Protein 1FIW (pdb70)

Solvent-accessible surface area: 12383 Å² total; per-residue (Å²): 0,15,45,22,97,86,1,52,62,11,1,6,5,0,5,0,0,0,5,30,26,46,135,170,69,85,92,20,49,4,46,5,0,0,2,0,2,34,30,74,20,0,1,0,0,1,45,15,4,147,161,58,134,127,60,86,5,1,35,0,2,2,6,12,63,87,13,119,97,8,20,70,142,98,30,157,118,69,40,32,44,41,124,7,91,89,31,30,55,21,120,157,40,42,34,116,49,38,6,23,1,0,0,0,0,54,3,45,71,66,2,70,14,31,111,48,5,0,4,1,0,2,8,48,83,197,40,15,83,31,177,67,129,61,79,0,26,0,0,0,0,0,42,75,107,68,127,27,231,139,17,3,74,44,5,10,26,2,129,0,54,12,13,75,54,49,83,0,52,39,101,190,18,8,93,54,162,17,103,96,35,12,7,0,0,1,48,61,110,7,146,52,4,10,10,111,7,0,10,1,0,0,0,0,5,78,50,100,89,65,126,14,22,15,1,14,0,2,7,3,50,33,57,30,10,16,118,59,83,74,4,2,0,0,2,3,0,81,40,10,3,113,30,0,14,84,69,26,32,57,102,21,0,103,100,6,26,16,98,157,149,78,5,72,36,107,4,0,43,56,71,56,51,153

Sequence (274 aa):
IIGGQDAAHGAWPWMVSLQIFTYHNNRRYHVCGGSLLNSQWLLTAAHCFRIKKKVTDWRLIFGAKEVEWGTNKPVKPPLQERYVEKIIIHEKYSASSEANDIALMKITPPVTCGHFIGPGCLPQFRAGPPRVPQTCWVAGWGFLQENARRTSPMLQEARVDLIDLGLCNSTRWYNGRIRSTNVCAGYPEGKIDTCQGDSGGPLMCKDSAENSYVVVGITSWGVGCARAKRPGVYTSTWSYLNWIASKIGSTAVHMIQLPTTTCDGPCGVRFRQN

Radius of gyration: 16.92 Å; Cα contacts (8 Å, |Δi|>4): 751; chains: 2; bounding box: 48×37×47 Å

Secondary structure (DSSP, 8-state):
-BS-EEPPTTSSTTEEEEEEEETTTTEEEEEEEEEEEETTEEEE-GGGGSS--SGGGEEEEES-SB--TT--S---TT-EEEEEEEEEE-TT-BTTTTBT--EEEEEES----BTTB---B---TT--S--SS-EEEEEES--SSTT-SS--SB-EEEEEEEE-HHHHTSTTTTTT---TTEEEEE-TT-SSB--TT-TT-EEEEE-SSSS-EEEEEEEEE-SSSSBTTB-EEEEESGGGHHHHHHHH-HHHHHHTS---/-TT-SSTT-S-TT-

GO terms:
  GO:0008236 serine-type peptidase activity (F, IDA)
  GO:0006508 proteolysis (P, IDA)

Organism: Ovis aries (NCBI:txid9940)

InterPro domains:
  IPR001254 Serine proteases, trypsin domain [PF00089] (40-283)
  IPR001254 Serine proteases, trypsin domain [PS50240] (40-288)
  IPR001254 Serine proteases, trypsin domain [SM00020] (39-283)
  IPR001254 Serine proteases, trypsin domain [cd00190] (40-286)
  IPR001314 Peptidase S1A, chymotrypsin family [PR00722] (72-87)
  IPR001314 Peptidase S1A, chymotrypsin family [PR00722] (136-150)
  IPR001314 Peptidase S1A, chymotrypsin family [PR00722] (231-243)
  IPR009003 Peptidase S1, PA clan [SSF50494] (23-289)
  IPR012267 Peptidase S1A, acrosin [PIRSF001141] (1-328)
  IPR018114 Serine proteases, trypsin family, histidine active site [PS00134] (82-87)
  IPR033116 Serine proteases, trypsin family, serine active site [PS00135] (232-243)

Structure (mmCIF, N/CA/C/O backbone):
data_1FIW
#
_entry.id   1FIW
#
_cell.length_a   105.288
_cell.length_b   105.288
_cell.length_c   120.835
_cell.angle_alpha   90.00
_cell.angle_beta   90.00
_cell.angle_gamma   120.00
#
_symmetry.space_group_name_H-M   'P 65 2 2'
#
loop_
_entity.id
_entity.type
_entity.pdbx_description
1 polymer 'BETA-ACROSIN HEAVY CHAIN'
2 polymer 'BETA-ACROSIN LIGHT CHAIN'
3 branched alpha-D-mannopyranose-(1-6)-beta-D-mannopyranose-(1-4)-2-acetamido-2-deoxy-beta-D-glucopyranose-(1-4)-[beta-L-fucopyranose-(1-6)]2-acetamido-2-deoxy-beta-D-glucopyranose
4 non-polymer 'P-AMINO BENZAMIDINE'
5 water water
#
loop_
_atom_site.group_PDB
_atom_site.id
_atom_site.type_symbol
_atom_site.label_atom_id
_atom_site.label_alt_id
_atom_site.label_comp_id
_atom_site.label_asym_id
_atom_site.label_entity_id
_atom_site.label_seq_id
_atom_site.pdbx_PDB_ins_code
_atom_site.Cartn_x
_atom_site.Cartn_y
_atom_site.Cartn_z
_atom_site.occupancy
_atom_site.B_iso_or_equiv
_atom_site.auth_seq_id
_atom_site.auth_comp_id
_atom_site.auth_asym_id
_atom_site.auth_atom_id
_atom_site.pdbx_PDB_model_num
ATOM 1 N N . ILE A 1 1 ? 52.647 42.240 49.199 1.00 29.69 16 ILE A N 1
ATOM 2 C CA . ILE A 1 1 ? 54.067 41.820 49.030 1.00 31.82 16 ILE A CA 1
ATOM 3 C C . ILE A 1 1 ? 54.217 40.354 48.605 1.00 32.38 16 ILE A C 1
ATOM 4 O O . ILE A 1 1 ? 53.752 39.452 49.283 1.00 31.36 16 ILE A O 1
ATOM 9 N N . ILE A 1 2 ? 54.956 40.149 47.519 1.00 31.74 17 ILE A N 1
ATOM 10 C CA . ILE A 1 2 ? 55.196 38.867 46.919 1.00 30.79 17 ILE A CA 1
ATOM 11 C C . ILE A 1 2 ? 56.537 38.343 47.300 1.00 29.99 17 ILE A C 1
ATOM 12 O O . ILE A 1 2 ? 57.512 39.088 47.243 1.00 28.57 17 ILE A O 1
ATOM 17 N N . GLY A 1 3 ? 56.606 37.059 47.690 1.00 29.88 18 GLY A N 1
ATOM 18 C CA . GLY A 1 3 ? 57.911 36.427 47.972 1.00 29.56 18 GLY A CA 1
ATOM 19 C C . GLY A 1 3 ? 58.634 36.882 49.248 1.00 30.67 18 GLY A C 1
ATOM 20 O O . GLY A 1 3 ? 59.836 36.683 49.381 1.00 29.75 18 GLY A O 1
ATOM 21 N N . GLY A 1 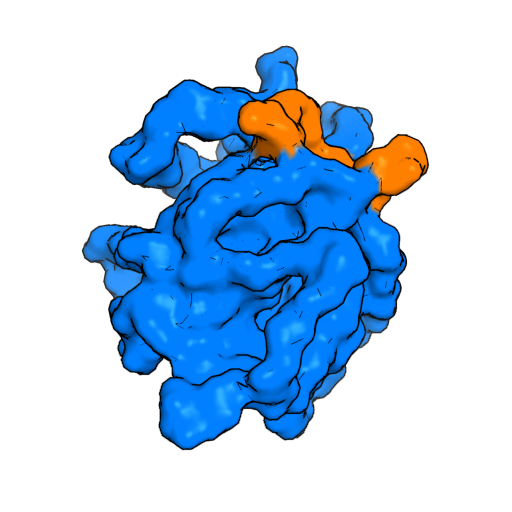4 ? 57.905 37.449 50.207 1.00 28.83 19 GLY A N 1
ATOM 22 C CA . GLY A 1 4 ? 58.521 37.884 51.427 1.00 27.79 19 GLY A CA 1
ATOM 23 C C . GLY A 1 4 ? 58.145 37.024 52.610 1.00 29.44 19 GLY A C 1
ATOM 24 O O . GLY A 1 4 ? 57.791 35.887 52.419 1.00 27.55 19 GLY A O 1
ATOM 25 N N . GLN A 1 5 ? 58.161 37.575 53.821 1.00 29.78 20 GLN A N 1
ATOM 26 C CA . GLN A 1 5 ? 57.902 36.738 54.994 1.00 32.16 20 GLN A CA 1
ATOM 27 C C . GLN A 1 5 ? 56.913 37.465 55.947 1.00 32.86 20 GLN A C 1
ATOM 28 O O . GLN A 1 5 ? 56.699 38.646 55.826 1.00 32.59 20 GLN A O 1
ATOM 34 N N . ASP A 1 6 ? 56.315 36.736 56.882 1.00 33.16 21 ASP A N 1
ATOM 35 C CA . ASP A 1 6 ? 55.437 37.360 57.864 1.00 32.95 21 ASP A CA 1
ATOM 36 C C . ASP A 1 6 ? 56.277 38.222 58.755 1.00 33.26 21 ASP A C 1
ATOM 37 O O . ASP A 1 6 ? 57.328 37.821 59.213 1.00 32.33 21 ASP A O 1
ATOM 42 N N . ALA A 1 7 ? 55.867 39.441 58.965 1.00 32.82 22 ALA A N 1
ATOM 43 C CA . ALA A 1 7 ? 56.524 40.263 59.963 1.00 34.59 22 ALA A CA 1
ATOM 44 C C . ALA A 1 7 ? 56.161 39.830 61.440 1.00 35.13 22 ALA A C 1
ATOM 45 O O . ALA A 1 7 ? 55.116 39.234 61.704 1.00 36.11 22 ALA A O 1
ATOM 47 N N . ALA A 1 8 ? 57.087 40.096 62.371 1.00 37.61 23 ALA A N 1
ATOM 48 C CA . ALA A 1 8 ? 56.899 39.806 63.799 1.00 39.43 23 ALA A CA 1
ATOM 49 C C . ALA A 1 8 ? 56.062 40.938 64.384 1.00 39.76 23 ALA A C 1
ATOM 50 O O . ALA A 1 8 ? 56.095 42.101 63.898 1.00 38.64 23 ALA A O 1
ATOM 52 N N . HIS A 1 9 ? 55.300 40.601 65.404 1.00 41.68 24 HIS A N 1
ATOM 53 C CA . HIS A 1 9 ? 54.457 41.605 66.062 1.00 44.26 24 HIS A CA 1
ATOM 54 C C . HIS A 1 9 ? 55.393 42.671 66.536 1.00 40.83 24 HIS A C 1
ATOM 55 O O . HIS A 1 9 ? 56.414 42.348 67.083 1.00 41.36 24 HIS A O 1
ATOM 62 N N . GLY A 1 10 ? 55.109 43.930 66.257 1.00 38.94 25 GLY A N 1
ATOM 63 C CA . GLY A 1 10 ? 55.983 44.988 66.691 1.00 36.92 25 GLY A CA 1
ATOM 64 C C . GLY A 1 10 ? 57.195 45.300 65.802 1.00 36.00 25 GLY A C 1
ATOM 65 O O . GLY A 1 10 ? 57.972 46.235 66.098 1.00 34.47 25 GLY A O 1
ATOM 66 N N . ALA A 1 11 ? 57.404 44.495 64.763 1.00 34.22 26 ALA A N 1
ATOM 67 C CA . ALA A 1 11 ? 58.561 44.736 63.881 1.00 34.95 26 ALA A CA 1
ATOM 68 C C . ALA A 1 11 ? 58.634 46.148 63.194 1.00 33.86 26 ALA A C 1
ATOM 69 O O . ALA A 1 11 ? 59.677 46.735 63.085 1.00 34.72 26 ALA A O 1
ATOM 71 N N . TRP A 1 12 ? 57.513 46.692 62.775 1.00 33.13 27 TRP A N 1
ATOM 72 C CA . TRP A 1 12 ? 57.501 47.944 62.062 1.00 32.90 27 TRP A CA 1
ATOM 73 C C . TRP A 1 12 ? 56.374 48.772 62.659 1.00 32.65 27 TRP A C 1
ATOM 74 O O . TRP A 1 12 ? 55.299 48.879 62.071 1.00 31.41 27 TRP A O 1
ATOM 85 N N . PRO A 1 13 ? 56.597 49.342 63.842 1.00 32.09 28 PRO A N 1
ATOM 86 C CA . PRO A 1 13 ? 55.493 49.978 64.581 1.00 32.04 28 PRO A CA 1
ATOM 87 C C . PRO A 1 13 ? 55.023 51.214 63.872 1.00 32.19 28 PRO A C 1
ATOM 88 O O . PRO A 1 13 ? 54.024 51.745 64.299 1.00 32.39 28 PRO A O 1
ATOM 92 N N . TRP A 1 14 ? 55.664 51.671 62.804 1.00 32.48 29 TRP A N 1
ATOM 93 C CA . TRP A 1 14 ? 55.027 52.810 62.134 1.00 32.42 29 TRP A CA 1
ATOM 94 C C . TRP A 1 14 ? 54.063 52.418 61.046 1.00 33.16 29 TRP A C 1
ATOM 95 O O . TRP A 1 14 ? 53.440 53.287 60.462 1.00 33.00 29 TRP A O 1
ATOM 106 N N . MET A 1 15 ? 53.875 51.133 60.783 1.00 32.91 30 MET A N 1
ATOM 107 C CA . MET A 1 15 ? 52.986 50.727 59.732 1.00 31.69 30 MET A CA 1
ATOM 108 C C . MET A 1 15 ? 51.540 51.098 60.068 1.00 33.62 30 MET A C 1
ATOM 109 O O . MET A 1 15 ? 51.091 50.903 61.202 1.00 32.88 30 MET A O 1
ATOM 114 N N . VAL A 1 16 ? 50.807 51.616 59.098 1.00 31.16 31 VAL A N 1
ATOM 115 C CA . VAL A 1 16 ? 49.389 51.878 59.338 1.00 32.56 31 VAL A CA 1
ATOM 116 C C . VAL A 1 16 ? 48.606 51.177 58.204 1.00 32.51 31 VAL A C 1
ATOM 117 O O . VAL A 1 16 ? 49.047 51.165 57.045 1.00 29.79 31 VAL A O 1
ATOM 121 N N . SER A 1 17 ? 47.470 50.588 58.537 1.00 32.02 32 SER A N 1
ATOM 122 C CA . SER A 1 17 ? 46.665 49.975 57.520 1.00 30.71 32 SER A CA 1
ATOM 123 C C . SER A 1 17 ? 45.558 50.983 57.242 1.00 31.73 32 SER A C 1
ATOM 124 O O . SER A 1 17 ? 44.861 51.440 58.170 1.00 32.35 32 SER A O 1
ATOM 127 N N . LEU A 1 18 ? 45.475 51.421 55.982 1.00 30.67 33 LEU A N 1
ATOM 128 C CA . LEU A 1 18 ? 44.499 52.380 55.546 1.00 31.51 33 LEU A CA 1
ATOM 129 C C . LEU A 1 18 ? 43.379 51.531 54.945 1.00 33.52 33 LEU A C 1
ATOM 130 O O . LEU A 1 18 ? 43.587 50.829 53.922 1.00 34.13 33 LEU A O 1
ATOM 135 N N . GLN A 1 19 ? 42.177 51.626 55.535 1.00 32.29 34 GLN A N 1
ATOM 136 C CA . GLN A 1 19 ? 41.052 50.766 55.152 1.00 32.68 34 GLN A CA 1
ATOM 137 C C . GLN A 1 19 ? 39.842 51.573 54.718 1.00 33.24 34 GLN A C 1
ATOM 138 O O . GLN A 1 19 ? 39.472 52.588 55.357 1.00 33.61 34 GLN A O 1
ATOM 144 N N . ILE A 1 20 ? 39.360 51.144 53.547 1.00 31.76 37 ILE A N 1
ATOM 145 C CA . ILE A 1 20 ? 38.098 51.626 53.044 1.00 33.74 37 ILE A CA 1
ATOM 146 C C . ILE A 1 20 ? 36.979 51.117 53.930 1.00 34.76 37 ILE A C 1
ATOM 147 O O . ILE A 1 20 ? 36.935 49.928 54.300 1.00 35.48 37 ILE A O 1
ATOM 152 N N . PHE A 1 21 A 36.089 52.023 54.263 1.00 34.83 37 PHE A N 1
ATOM 153 C CA . PHE A 1 21 A 34.976 51.742 55.146 1.00 36.04 37 PHE A CA 1
ATOM 154 C C . PHE A 1 21 A 33.750 51.853 54.308 1.00 36.22 37 PHE A C 1
ATOM 155 O O . PHE A 1 21 A 33.445 52.949 53.817 1.00 36.76 37 PHE A O 1
ATOM 163 N N . THR A 1 22 B 33.055 50.737 54.125 1.00 35.48 37 THR A N 1
ATOM 164 C CA . THR A 1 22 B 31.803 50.747 53.365 1.00 36.60 37 THR A CA 1
ATOM 165 C C . THR A 1 22 B 30.693 51.034 54.375 1.00 37.10 37 THR A C 1
ATOM 166 O O . THR A 1 22 B 30.284 50.158 55.135 1.00 34.84 37 THR A O 1
ATOM 170 N N . TYR A 1 23 C 30.221 52.271 54.336 1.00 38.79 37 TYR A N 1
ATOM 171 C CA . TYR A 1 23 C 29.272 52.796 55.322 1.00 41.70 37 TYR A CA 1
ATOM 172 C C . TYR A 1 23 C 27.904 52.119 55.365 1.00 43.47 37 TYR A C 1
ATOM 173 O O . TYR A 1 23 C 27.237 52.146 56.375 1.00 42.68 37 TYR A O 1
ATOM 182 N N . HIS A 1 24 D 27.504 51.459 54.287 1.00 45.54 37 HIS A N 1
ATOM 183 C CA . HIS A 1 24 D 26.227 50.770 54.347 1.00 47.42 37 HIS A CA 1
ATOM 184 C C . HIS A 1 24 D 26.185 49.591 55.340 1.00 48.41 37 HIS A C 1
ATOM 185 O O . HIS A 1 24 D 25.085 49.200 55.809 1.00 47.98 37 HIS A O 1
ATOM 192 N N . ASN A 1 25 E 27.347 48.999 55.631 1.00 48.07 37 ASN A N 1
ATOM 193 C CA . ASN A 1 25 E 27.379 47.849 56.520 1.00 47.93 37 ASN A CA 1
ATOM 194 C C . ASN A 1 25 E 28.507 47.861 57.542 1.00 47.95 37 ASN A C 1
ATOM 195 O O . ASN A 1 25 E 28.776 46.838 58.158 1.00 47.97 37 ASN A O 1
ATOM 200 N N . ASN A 1 26 F 29.131 49.027 57.731 1.00 47.02 37 ASN A N 1
ATOM 201 C CA . ASN A 1 26 F 30.270 49.222 58.620 1.00 45.87 37 ASN A CA 1
ATOM 202 C C . ASN A 1 26 F 31.421 48.278 58.483 1.00 42.93 37 ASN A C 1
ATOM 203 O O . ASN A 1 26 F 32.113 48.092 59.431 1.00 40.20 37 ASN A O 1
ATOM 208 N N . ARG A 1 27 G 31.617 47.696 57.319 1.00 41.72 37 ARG A N 1
ATOM 209 C CA . ARG A 1 27 G 32.761 46.818 57.091 1.00 41.61 37 ARG A CA 1
ATOM 210 C C . ARG A 1 27 G 34.023 47.598 56.616 1.00 40.43 37 ARG A C 1
ATOM 211 O O . ARG A 1 27 G 33.902 48.646 55.967 1.00 40.07 37 ARG A O 1
ATOM 219 N N . ARG A 1 28 ? 35.216 47.060 56.894 1.00 38.86 38 ARG A N 1
ATOM 220 C CA . ARG A 1 28 ? 36.456 47.700 56.476 1.00 37.95 38 ARG A CA 1
ATOM 221 C C . ARG A 1 28 ? 37.377 46.733 55.765 1.00 38.15 38 ARG A C 1
ATOM 222 O O . ARG A 1 28 ? 37.375 45.541 56.032 1.00 37.89 38 ARG A O 1
ATOM 230 N N . TYR A 1 29 ? 38.094 47.252 54.775 1.00 37.25 39 TYR A N 1
ATOM 231 C CA . TYR A 1 29 ? 38.978 46.441 53.927 1.00 36.04 39 TYR A CA 1
ATOM 232 C C . TYR A 1 29 ? 40.339 47.146 53.779 1.00 34.11 39 TYR A C 1
ATOM 233 O O . TYR A 1 29 ? 40.379 48.278 53.308 1.00 32.06 39 TYR A O 1
ATOM 242 N N . HIS A 1 30 ? 41.419 46.482 54.144 1.00 32.01 40 HIS A N 1
ATOM 243 C CA . HIS A 1 30 ? 42.716 47.038 53.923 1.00 33.00 40 HIS A CA 1
ATOM 244 C C . HIS A 1 30 ? 42.895 47.384 52.426 1.00 33.54 40 HIS A C 1
ATOM 245 O O . HIS A 1 30 ? 42.731 46.536 51.554 1.00 32.63 40 HIS A O 1
ATOM 252 N N . VAL A 1 31 ? 43.311 48.603 52.153 1.00 33.68 41 VAL A N 1
ATOM 253 C CA . VAL A 1 31 ? 43.493 49.023 50.800 1.00 36.20 41 VAL A CA 1
ATOM 254 C C . VAL A 1 31 ? 44.921 49.523 50.541 1.00 36.10 41 VAL A C 1
ATOM 255 O O . VAL A 1 31 ? 45.514 49.180 49.510 1.00 35.08 41 VAL A O 1
ATOM 259 N N . CYS A 1 32 ? 45.484 50.310 51.472 1.00 33.29 42 CYS A N 1
ATOM 260 C CA . CYS A 1 32 ? 46.774 50.923 51.238 1.00 31.38 42 CYS A CA 1
ATOM 261 C C . CYS A 1 32 ? 47.518 50.920 52.542 1.00 31.73 42 CYS A C 1
ATOM 262 O O . CYS A 1 32 ? 46.908 50.846 53.586 1.00 31.88 42 CYS A O 1
ATOM 265 N N . GLY A 1 33 ? 48.819 51.135 52.499 1.00 31.16 43 GLY A N 1
ATOM 266 C CA . GLY A 1 33 ? 49.605 51.321 53.680 1.00 29.69 43 GLY A CA 1
ATOM 267 C C . GLY A 1 33 ? 49.936 52.798 53.871 1.00 30.55 43 GLY A C 1
ATOM 268 O O . GLY A 1 33 ? 49.651 53.646 53.010 1.00 28.75 43 GLY A O 1
ATOM 269 N N . GLY A 1 34 ? 50.536 53.082 55.033 1.00 29.89 44 GLY A N 1
ATOM 270 C CA . GLY A 1 34 ? 50.995 54.391 55.396 1.00 29.38 44 GLY A CA 1
ATOM 271 C C . GLY A 1 34 ? 52.046 54.275 56.482 1.00 30.06 44 GLY A C 1
ATOM 272 O O . GLY A 1 34 ? 52.235 53.200 57.085 1.00 30.05 44 GLY A O 1
ATOM 273 N N . SER A 1 35 ? 52.769 55.357 56.717 1.00 30.10 45 SER A N 1
ATOM 274 C CA . SER A 1 35 ? 53.747 55.405 57.795 1.00 31.57 45 SER A CA 1
ATOM 275 C C . SER A 1 35 ? 53.444 56.519 58.788 1.00 30.75 45 SER A C 1
ATOM 276 O O . SER A 1 35 ? 53.373 57.675 58.378 1.00 30.32 45 SER A O 1
ATOM 279 N N . LEU A 1 36 ? 53.392 56.170 60.079 1.00 32.22 46 LEU A N 1
ATOM 280 C CA . LEU A 1 36 ? 53.214 57.121 61.206 1.00 31.66 46 LEU A CA 1
ATOM 281 C C . LEU A 1 36 ? 54.426 58.079 61.463 1.00 31.75 46 LEU A C 1
ATOM 282 O O . LEU A 1 36 ? 55.534 57.654 61.756 1.00 33.31 46 LEU A O 1
ATOM 287 N N . LEU A 1 37 ? 54.097 59.372 61.427 1.00 30.82 47 LEU A N 1
ATOM 288 C CA . LEU A 1 37 ? 55.089 60.420 61.607 1.00 30.88 47 LEU A CA 1
ATOM 289 C C . LEU A 1 37 ? 55.034 60.971 63.008 1.00 30.72 47 LEU A C 1
ATOM 290 O O . LEU A 1 37 ? 56.082 61.246 63.524 1.00 31.03 47 LEU A O 1
ATOM 295 N N . ASN A 1 38 ? 53.833 61.255 63.513 1.00 31.91 48 ASN A N 1
ATOM 296 C CA . ASN A 1 38 ? 53.659 61.667 64.950 1.00 33.28 48 ASN A CA 1
ATOM 297 C C . ASN A 1 38 ? 52.216 61.340 65.356 1.00 34.15 48 ASN A C 1
ATOM 298 O O . ASN A 1 38 ? 51.557 60.637 64.617 1.00 33.77 48 ASN A O 1
ATOM 303 N N . SER A 1 39 ? 51.699 61.843 66.480 1.00 34.93 49 SER A N 1
ATOM 304 C CA . SER A 1 39 ? 50.386 61.380 66.941 1.00 35.07 49 SER A CA 1
ATOM 305 C C . SER A 1 39 ? 49.280 61.764 66.006 1.00 34.83 49 SER A C 1
ATOM 306 O O . SER A 1 39 ? 48.214 61.145 66.020 1.00 36.34 49 SER A O 1
ATOM 309 N N . GLN A 1 40 ? 49.505 62.793 65.207 1.00 33.70 50 GLN A N 1
ATOM 310 C CA . GLN A 1 40 ? 48.417 63.267 64.367 1.00 35.86 50 GLN A CA 1
ATOM 311 C C . GLN A 1 40 ? 48.582 63.157 62.834 1.00 34.74 50 GLN A C 1
ATOM 312 O O . GLN A 1 40 ? 47.742 63.648 62.089 1.00 35.25 50 GLN A O 1
ATOM 318 N N . TRP A 1 41 ? 49.674 62.578 62.379 1.00 34.26 51 TRP A N 1
ATOM 319 C CA . TRP A 1 41 ? 49.983 62.586 60.956 1.00 33.92 51 TRP A CA 1
ATOM 320 C C . TRP A 1 41 ? 50.695 61.308 60.503 1.00 33.32 51 TRP A C 1
ATOM 321 O O . TRP A 1 41 ? 51.658 60.837 61.206 1.00 31.73 51 TRP A O 1
ATOM 332 N N . LEU A 1 42 ? 50.320 60.821 59.289 1.00 32.02 52 LEU A N 1
ATOM 333 C CA . LEU A 1 42 ? 51.013 59.684 58.660 1.00 30.76 52 LEU A CA 1
ATOM 334 C C . LEU A 1 42 ? 51.228 60.047 57.148 1.00 31.95 52 LEU A C 1
ATOM 335 O O . LEU A 1 42 ? 50.515 60.901 56.607 1.00 30.36 52 LEU A O 1
ATOM 340 N N . LEU A 1 43 ? 52.223 59.390 56.542 1.00 30.04 53 LEU A N 1
ATOM 341 C CA . LEU A 1 43 ? 52.653 59.620 55.192 1.00 30.25 53 LEU A CA 1
ATOM 342 C C . LEU A 1 43 ? 52.248 58.453 54.329 1.00 29.22 53 LEU A C 1
ATOM 343 O O . LEU A 1 43 ? 52.356 57.281 54.766 1.00 30.15 53 LEU A O 1
ATOM 348 N N . THR A 1 44 ? 51.692 58.721 53.142 1.00 28.92 54 THR A N 1
ATOM 349 C CA . THR A 1 44 ? 51.163 57.628 52.302 1.00 29.18 54 THR A CA 1
ATOM 350 C C . THR A 1 44 ? 51.220 58.036 50.807 1.00 30.11 54 THR A C 1
ATOM 351 O O . THR A 1 44 ? 51.897 59.022 50.482 1.00 29.82 54 THR A O 1
ATOM 355 N N . ALA A 1 45 ? 50.548 57.320 49.920 1.00 29.72 55 ALA A N 1
ATOM 356 C CA . ALA A 1 45 ? 50.505 57.643 48.488 1.00 29.77 55 ALA A CA 1
ATOM 357 C C . ALA A 1 45 ? 49.231 58.381 48.057 1.00 29.90 55 ALA A C 1
ATOM 358 O O . ALA A 1 45 ? 48.104 57.975 48.411 1.00 29.22 55 ALA A O 1
ATOM 360 N N . ALA A 1 46 ? 49.416 59.473 47.307 1.00 29.69 56 ALA A N 1
ATOM 361 C CA . ALA A 1 46 ? 48.274 60.183 46.746 1.00 30.09 56 ALA A CA 1
ATOM 362 C C . ALA A 1 46 ? 47.325 59.314 45.938 1.00 31.24 56 ALA A C 1
ATOM 363 O O . ALA A 1 46 ? 46.130 59.528 46.016 1.00 29.69 56 ALA A O 1
ATOM 365 N N . HIS A 1 47 ? 47.861 58.417 45.060 1.00 30.59 57 HIS A N 1
ATOM 366 C CA . HIS A 1 47 ? 46.968 57.679 44.205 1.00 29.17 57 HIS A CA 1
ATOM 367 C C . HIS A 1 47 ? 45.963 56.803 44.982 1.00 30.40 57 HIS A C 1
ATOM 368 O O . HIS A 1 47 ? 44.957 56.389 44.421 1.00 26.96 57 HIS A O 1
ATOM 375 N N . CYS A 1 48 ? 46.241 56.522 46.288 1.00 29.14 58 CYS A N 1
ATOM 376 C CA . CYS A 1 48 ? 45.299 55.737 47.060 1.00 30.36 58 CYS A CA 1
ATOM 377 C C . CYS A 1 48 ? 43.954 56.430 47.184 1.00 31.48 58 CYS A C 1
ATOM 378 O O . CYS A 1 48 ? 42.971 55.794 47.440 1.00 31.50 58 CYS A O 1
ATOM 381 N N . PHE A 1 49 ? 43.915 57.744 46.966 1.00 33.18 59 PHE A N 1
ATOM 382 C CA . PHE A 1 49 ? 42.676 58.517 47.122 1.00 37.04 59 PHE A CA 1
ATOM 383 C C . PHE A 1 49 ? 41.981 58.856 45.776 1.00 39.99 59 PHE A C 1
ATOM 384 O O . PHE A 1 49 ? 41.078 59.674 45.717 1.00 39.81 59 PHE A O 1
ATOM 392 N N . ARG A 1 50 ? 42.367 58.215 44.697 1.00 42.22 60 ARG A N 1
ATOM 393 C CA . ARG A 1 50 ? 41.709 58.666 43.475 1.00 46.93 60 ARG A CA 1
ATOM 394 C C . ARG A 1 50 ? 40.188 58.494 43.429 1.00 47.72 60 ARG A C 1
ATOM 395 O O . ARG A 1 50 ? 39.507 59.371 42.929 1.00 48.89 60 ARG A O 1
ATOM 403 N N . ILE A 1 51 ? 39.678 57.388 43.974 1.00 47.08 61 ILE A N 1
ATOM 404 C CA . ILE A 1 51 ? 38.252 57.151 44.075 1.00 47.19 61 ILE A CA 1
ATOM 405 C C . ILE A 1 51 ? 37.637 57.564 45.441 1.00 45.47 61 ILE A C 1
ATOM 406 O O . ILE A 1 51 ? 36.642 58.264 45.460 1.00 45.09 61 ILE A O 1
ATOM 411 N N . LYS A 1 52 A 38.186 57.075 46.569 1.00 43.72 61 LYS A N 1
ATOM 412 C CA . LYS A 1 52 A 37.681 57.473 47.917 1.00 41.54 61 LYS A CA 1
ATOM 413 C C . LYS A 1 52 A 38.304 58.768 48.430 1.00 39.69 61 LYS A C 1
ATOM 414 O O . LYS A 1 52 A 39.305 58.739 49.160 1.00 39.80 61 LYS A O 1
ATOM 420 N N . LYS A 1 53 B 37.733 59.916 48.073 1.00 37.85 61 LYS A N 1
ATOM 421 C CA . LYS A 1 53 B 38.378 61.200 48.403 1.00 38.98 61 LYS A CA 1
ATOM 422 C C . LYS A 1 53 B 37.886 61.896 49.671 1.00 36.53 61 LYS A C 1
ATOM 423 O O . LYS A 1 53 B 38.355 62.947 50.058 1.00 35.46 61 LYS A O 1
ATOM 429 N N . LYS A 1 54 C 36.908 61.274 50.312 1.00 35.27 61 LYS A N 1
ATOM 430 C CA . LYS A 1 54 C 36.273 61.825 51.504 1.00 36.10 61 LYS A CA 1
ATOM 431 C C . LYS A 1 54 C 36.840 61.262 52.791 1.00 34.68 61 LYS A C 1
ATOM 432 O O . LYS A 1 54 C 37.146 60.101 52.888 1.00 34.26 61 LYS A O 1
ATOM 438 N N . VAL A 1 55 D 36.953 62.105 53.792 1.00 35.03 61 VAL A N 1
ATOM 439 C CA . VAL A 1 55 D 37.525 61.642 55.028 1.00 34.36 61 VAL A CA 1
ATOM 440 C C . VAL A 1 55 D 36.729 60.457 55.597 1.00 33.19 61 VAL A C 1
ATOM 441 O O . VAL A 1 55 D 37.336 59.580 56.220 1.00 33.71 61 VAL A O 1
ATOM 445 N N . THR A 1 56 E 35.416 60.406 55.333 1.00 31.57 61 THR A N 1
ATOM 446 C CA . THR A 1 56 E 34.531 59.303 55.811 1.00 31.90 61 THR A CA 1
ATOM 447 C C . THR A 1 56 E 34.685 57.944 55.072 1.00 32.92 61 THR A C 1
ATOM 448 O O . THR A 1 56 E 34.026 56.936 55.412 1.00 32.14 61 THR A O 1
ATOM 452 N N . ASP A 1 57 ? 35.501 57.917 54.028 1.00 32.60 62 ASP A N 1
ATOM 453 C CA . ASP A 1 57 ? 35.666 56.697 53.275 1.00 32.80 62 ASP A CA 1
ATOM 454 C C . ASP A 1 57 ? 36.649 55.729 53.939 1.00 33.32 62 ASP A C 1
ATOM 455 O O . ASP A 1 57 ? 36.759 54.560 53.522 1.00 33.17 62 ASP A O 1
ATOM 460 N N . TRP A 1 58 ? 37.356 56.216 54.958 1.00 31.32 63 TRP A N 1
ATOM 461 C CA . TRP A 1 58 ? 38.454 55.487 55.540 1.00 32.68 63 TRP A CA 1
ATOM 462 C C . TRP A 1 58 ? 38.425 55.206 57.099 1.00 32.00 63 TRP A C 1
ATOM 463 O O . TRP A 1 58 ? 37.834 55.964 57.849 1.00 33.49 63 TRP A O 1
ATOM 474 N N . ARG A 1 59 ? 39.087 54.142 57.529 1.00 31.35 64 ARG A N 1
ATOM 475 C CA . ARG A 1 59 ? 39.447 53.925 58.941 1.00 33.41 64 ARG A CA 1
ATOM 476 C C . ARG A 1 59 ? 40.951 53.764 58.886 1.00 33.28 64 ARG A C 1
ATOM 477 O O . ARG A 1 59 ? 41.490 53.232 57.878 1.00 32.65 64 ARG A O 1
ATOM 485 N N . LEU A 1 60 ? 41.624 54.149 59.951 1.00 32.72 65 LEU A N 1
ATOM 486 C CA . LEU A 1 60 ? 43.059 54.000 60.004 1.00 32.82 65 LEU A CA 1
ATOM 487 C C . LEU A 1 60 ? 43.375 53.049 61.123 1.00 34.45 65 LEU A C 1
ATOM 488 O O . LEU A 1 60 ? 42.864 53.212 62.234 1.00 34.23 65 LEU A O 1
ATOM 493 N N . ILE A 1 61 A 44.189 52.048 60.856 1.00 34.04 65 ILE A N 1
ATOM 494 C CA . ILE A 1 61 A 44.379 51.002 61.830 1.00 34.87 65 ILE A CA 1
ATOM 495 C C . ILE A 1 61 A 45.924 50.997 62.250 1.00 35.23 65 ILE A C 1
ATOM 496 O O . ILE A 1 61 A 46.861 50.948 61.415 1.00 32.65 65 ILE A O 1
ATOM 501 N N . PHE A 1 62 ? 46.203 51.131 63.547 1.00 32.86 66 PHE A N 1
ATOM 502 C CA . PHE A 1 62 ? 47.605 51.215 64.010 1.00 32.98 66 PHE A CA 1
ATOM 503 C C . PHE A 1 62 ? 47.981 50.004 64.854 1.00 33.73 66 PHE A C 1
ATOM 504 O O . PHE A 1 62 ? 47.124 49.385 65.537 1.00 35.05 66 PHE A O 1
ATOM 512 N N . GLY A 1 63 ? 49.211 49.543 65.040 1.00 34.60 69 GLY A N 1
ATOM 513 C CA . GLY A 1 63 ? 49.789 48.517 65.890 1.00 34.21 69 GLY A CA 1
ATOM 514 C C . GLY A 1 63 ? 49.345 47.165 65.477 1.00 35.27 69 GLY A C 1
ATOM 515 O O . GLY A 1 63 ? 49.378 46.234 66.262 1.00 36.47 69 GLY A O 1
ATOM 516 N N . ALA A 1 64 ? 48.955 47.014 64.224 1.00 34.02 70 ALA A N 1
ATOM 517 C CA . ALA A 1 64 ? 48.485 45.747 63.812 1.00 33.35 70 ALA A CA 1
ATOM 518 C C . ALA A 1 64 ? 49.557 44.816 63.264 1.00 34.24 70 ALA A C 1
ATOM 519 O O . ALA A 1 64 ? 50.594 45.255 62.760 1.00 34.58 70 ALA A O 1
ATOM 521 N N . LYS A 1 65 ? 49.318 43.531 63.426 1.00 34.05 71 LYS A N 1
ATOM 522 C CA . LYS A 1 65 ? 50.103 42.477 62.799 1.00 35.06 71 LYS A CA 1
ATOM 523 C C . LYS A 1 65 ? 49.138 41.904 61.743 1.00 36.09 71 LYS A C 1
ATOM 524 O O . LYS A 1 65 ? 49.471 41.858 60.562 1.00 34.31 71 LYS A O 1
ATOM 530 N N . GLU A 1 66 ? 47.902 41.562 62.160 1.00 36.74 72 GLU A N 1
ATOM 531 C CA . GLU A 1 66 ? 46.930 40.949 61.276 1.00 39.20 72 GLU A CA 1
ATOM 532 C C . GLU A 1 66 ? 45.784 41.908 61.118 1.00 38.79 72 GLU A C 1
ATOM 533 O O . GLU A 1 66 ? 45.453 42.635 62.047 1.00 39.00 72 GLU A O 1
ATOM 539 N N . VAL A 1 67 ? 45.179 41.931 59.955 1.00 38.09 73 VAL A N 1
ATOM 540 C CA . VAL A 1 67 ? 43.980 42.739 59.801 1.00 38.69 73 VAL A CA 1
ATOM 541 C C . VAL A 1 67 ? 42.947 41.806 59.212 1.00 39.62 73 VAL A C 1
ATOM 542 O O . VAL A 1 67 ? 43.276 40.847 58.489 1.00 40.25 73 VAL A O 1
ATOM 546 N N . GLU A 1 68 ? 41.696 42.036 59.551 1.00 40.27 74 GLU A N 1
ATOM 547 C CA . GLU A 1 68 ? 40.662 41.134 59.118 1.00 41.11 74 GLU A CA 1
ATOM 548 C C . GLU A 1 68 ? 39.817 41.701 58.012 1.00 40.83 74 GLU A C 1
ATOM 549 O O . GLU A 1 68 ? 39.114 42.662 58.197 1.00 41.73 74 GLU A O 1
ATOM 555 N N . TRP A 1 69 ? 39.907 41.069 56.867 1.00 40.83 75 TRP A N 1
ATOM 556 C CA . TRP A 1 69 ? 39.231 41.506 55.696 1.00 41.48 75 TRP A CA 1
ATOM 557 C C . TRP A 1 69 ? 37.748 41.595 55.993 1.00 41.89 75 TRP A C 1
ATOM 558 O O . TRP A 1 69 ? 37.156 40.635 56.449 1.00 41.21 75 TRP A O 1
ATOM 569 N N . GLY A 1 70 A 37.133 42.755 55.773 1.00 41.42 75 GLY A N 1
ATOM 570 C CA . GLY A 1 70 A 35.685 42.804 55.838 1.00 41.29 75 GLY A CA 1
ATOM 571 C C . GLY A 1 70 A 35.076 42.841 57.207 1.00 41.84 75 GLY A C 1
ATOM 572 O O . GLY A 1 70 A 33.861 42.783 57.309 1.00 42.85 75 GLY A O 1
ATOM 573 N N . THR A 1 71 B 35.892 42.906 58.258 1.00 42.00 75 THR A N 1
ATOM 574 C CA . THR A 1 71 B 35.318 42.970 59.576 1.00 42.93 75 THR A CA 1
ATOM 575 C C . THR A 1 71 B 34.473 44.228 59.839 1.00 44.12 75 THR A C 1
ATOM 576 O O . THR A 1 71 B 34.712 45.339 59.311 1.00 42.88 75 THR A O 1
ATOM 580 N N . ASN A 1 72 C 33.481 44.037 60.688 1.00 46.25 75 ASN A N 1
ATOM 581 C CA . ASN A 1 72 C 32.561 45.117 61.058 1.00 48.63 75 ASN A CA 1
ATOM 582 C C . ASN A 1 72 C 32.705 45.440 62.553 1.00 49.42 75 ASN A C 1
ATOM 583 O O . ASN A 1 72 C 31.927 46.215 63.119 1.00 51.92 75 ASN A O 1
ATOM 588 N N . LYS A 1 73 D 33.701 44.807 63.171 1.00 51.41 75 LYS A N 1
ATOM 589 C CA . LYS A 1 73 D 34.060 44.985 64.584 1.00 53.28 75 LYS A CA 1
ATOM 590 C C . LYS A 1 73 D 35.194 45.979 64.741 1.00 54.24 75 LYS A C 1
ATOM 591 O O . LYS A 1 73 D 36.033 46.093 63.889 1.00 53.37 75 LYS A O 1
ATOM 597 N N . PRO A 1 74 E 35.238 46.696 65.843 1.00 55.85 75 PRO A N 1
ATOM 598 C CA . PRO A 1 74 E 36.371 47.599 66.061 1.00 56.47 75 PRO A CA 1
ATOM 599 C C . PRO A 1 74 E 37.540 46.730 66.513 1.00 55.56 75 PRO A C 1
ATOM 600 O O . PRO A 1 74 E 37.380 45.553 66.766 1.00 54.49 75 PRO A O 1
ATOM 604 N N . VAL A 1 75 ? 38.708 47.329 66.604 1.00 55.14 76 VAL A N 1
ATOM 605 C CA . VAL A 1 75 ? 39.879 46.589 66.964 1.00 54.68 76 VAL A CA 1
ATOM 606 C C . VAL A 1 75 ? 40.038 46.407 68.464 1.00 55.25 76 VAL A C 1
ATOM 607 O O . VAL A 1 75 ? 39.340 46.943 69.286 1.00 55.59 76 VAL A O 1
ATOM 611 N N . LYS A 1 76 ? 41.035 45.630 68.817 1.00 56.39 77 LYS A N 1
ATOM 612 C CA . LYS A 1 76 ? 41.273 45.346 70.210 1.00 56.48 77 LYS A CA 1
ATOM 613 C C . LYS A 1 76 ? 42.623 45.830 70.684 1.00 56.51 77 LYS A C 1
ATOM 614 O O . LYS A 1 76 ? 43.650 45.707 69.988 1.00 55.93 77 LYS A O 1
ATOM 620 N N . PRO A 1 77 ? 42.610 46.372 71.893 1.00 56.48 78 PRO A N 1
ATOM 621 C CA . PRO A 1 77 ? 43.844 46.724 72.574 1.00 55.96 78 PRO A CA 1
ATOM 622 C C . PRO A 1 77 ? 44.794 45.608 72.247 1.00 54.15 78 PRO A C 1
ATOM 623 O O . PRO A 1 77 ? 44.371 44.475 72.247 1.00 55.09 78 PRO A O 1
ATOM 627 N N . PRO A 1 78 ? 46.037 45.898 71.919 1.00 52.49 79 PRO A N 1
ATOM 628 C CA . PRO A 1 78 ? 46.583 47.246 71.886 1.00 50.82 79 PRO A CA 1
ATOM 629 C C . PRO A 1 78 ? 46.436 47.962 70.519 1.00 48.60 79 PRO A C 1
ATOM 630 O O . PRO A 1 78 ? 46.988 49.051 70.351 1.00 48.42 79 PRO A O 1
ATOM 634 N N . LEU A 1 79 ? 45.849 47.322 69.518 1.00 46.56 80 LEU A N 1
ATOM 635 C CA . LEU A 1 79 ? 45.630 48.029 68.255 1.00 44.10 80 LEU A CA 1
ATOM 636 C C . LEU A 1 79 ? 44.813 49.298 68.488 1.00 42.95 80 LEU A C 1
ATOM 637 O O . LEU A 1 79 ? 44.138 49.391 69.491 1.00 42.27 80 LEU A O 1
AT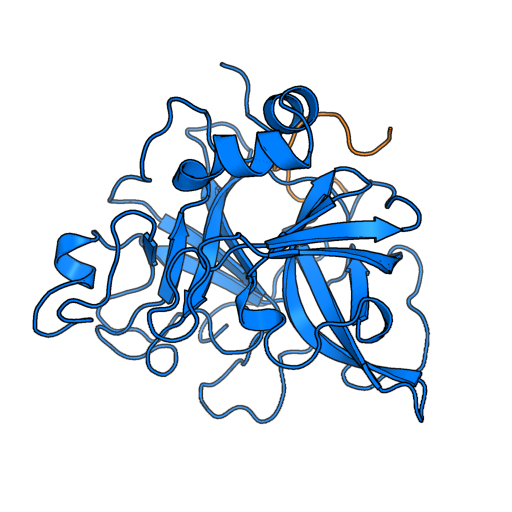OM 642 N N . GLN A 1 80 ? 44.968 50.269 67.593 1.00 38.27 81 GLN A N 1
ATOM 643 C CA . GLN A 1 80 ? 44.203 51.465 67.701 1.00 37.77 81 GLN A CA 1
ATOM 644 C C . GLN A 1 80 ? 43.535 51.737 66.341 1.00 37.48 81 GLN A C 1
ATOM 645 O O . GLN A 1 80 ? 44.123 51.461 65.272 1.00 35.92 81 GLN A O 1
ATOM 651 N N . GLU A 1 81 ? 42.303 52.242 66.398 1.00 36.43 82 GLU A N 1
ATOM 652 C CA . GLU A 1 81 ? 41.597 52.652 65.191 1.00 36.25 82 GLU A CA 1
ATOM 653 C C . GLU A 1 81 ? 41.298 54.107 65.294 1.00 34.83 82 GLU A C 1
ATOM 654 O O . GLU A 1 81 ? 40.951 54.617 66.369 1.00 35.37 82 GLU A O 1
ATOM 660 N N . ARG A 1 82 ? 41.510 54.823 64.196 1.00 33.17 83 ARG A N 1
ATOM 661 C CA . ARG A 1 82 ? 41.264 56.251 64.175 1.00 31.86 83 ARG A CA 1
ATOM 662 C C . ARG A 1 82 ? 40.554 56.671 62.859 1.00 32.51 83 ARG A C 1
ATOM 663 O O . ARG A 1 82 ? 40.553 55.958 61.859 1.00 30.57 83 ARG A O 1
ATOM 671 N N . TYR A 1 83 ? 39.961 57.858 62.942 1.00 34.66 84 TYR A N 1
ATOM 672 C CA . TYR A 1 83 ? 39.252 58.520 61.849 1.00 34.57 84 TYR A CA 1
ATOM 673 C C . TYR A 1 83 ? 40.321 59.382 61.163 1.00 34.77 84 TYR A C 1
ATOM 674 O O . TYR A 1 83 ? 41.392 59.659 61.724 1.00 34.59 84 TYR A O 1
ATOM 683 N N . VAL A 1 84 ? 40.019 59.782 59.939 1.00 34.80 85 VAL A N 1
ATOM 684 C CA . VAL A 1 84 ? 40.812 60.718 59.192 1.00 35.00 85 VAL A CA 1
ATOM 685 C C . VAL A 1 84 ? 40.184 62.113 59.351 1.00 34.04 85 VAL A C 1
ATOM 686 O O . VAL A 1 84 ? 39.000 62.276 59.177 1.00 33.44 85 VAL A O 1
ATOM 690 N N . GLU A 1 85 ? 41.011 63.089 59.643 1.00 33.90 86 GLU A N 1
ATOM 691 C CA . GLU A 1 85 ? 40.613 64.463 59.774 1.00 34.57 86 GLU A CA 1
ATOM 692 C C . GLU A 1 85 ? 40.802 65.191 58.451 1.00 35.25 86 GLU A C 1
ATOM 693 O O . GLU A 1 85 ? 40.040 66.096 58.094 1.00 32.29 86 GLU A O 1
ATOM 699 N N . LYS A 1 86 ? 41.877 64.843 57.745 1.00 35.77 87 LYS A N 1
ATOM 700 C CA . LYS A 1 86 ? 42.139 65.558 56.511 1.00 38.26 87 LYS A CA 1
ATOM 701 C C . LYS A 1 86 ? 43.054 64.751 55.628 1.00 37.52 87 LYS A C 1
ATOM 702 O O . LYS A 1 86 ? 43.962 64.050 56.140 1.00 37.47 87 LYS A O 1
ATOM 708 N N . ILE A 1 87 ? 42.809 64.831 54.319 1.00 36.19 88 ILE A N 1
ATOM 709 C CA . ILE A 1 87 ? 43.686 64.193 53.354 1.00 35.19 88 ILE A CA 1
ATOM 710 C C . ILE A 1 87 ? 44.393 65.281 52.536 1.00 34.33 88 ILE A C 1
ATOM 711 O O . ILE A 1 87 ? 43.733 66.064 51.875 1.00 33.86 88 ILE A O 1
ATOM 716 N N . ILE A 1 88 ? 45.716 65.351 52.640 1.00 33.69 89 ILE A N 1
ATOM 717 C CA . ILE A 1 88 ? 46.480 66.336 51.891 1.00 34.63 89 ILE A CA 1
ATOM 718 C C . ILE A 1 88 ? 47.298 65.671 50.739 1.00 34.93 89 ILE A C 1
ATOM 719 O O . ILE A 1 88 ? 48.269 64.946 50.982 1.00 36.00 89 ILE A O 1
ATOM 724 N N . ILE A 1 89 ? 46.831 65.909 49.513 1.00 35.17 90 ILE A N 1
ATOM 725 C CA . ILE A 1 89 ? 47.409 65.340 48.312 1.00 35.24 90 ILE A CA 1
ATOM 726 C C . ILE A 1 89 ? 48.381 66.389 47.739 1.00 34.87 90 ILE A C 1
ATOM 727 O O . ILE A 1 89 ? 48.060 67.554 47.652 1.00 33.45 90 ILE A O 1
ATOM 732 N N . HIS A 1 90 ? 49.584 65.971 47.341 1.00 33.31 91 HIS A N 1
ATOM 733 C CA . HIS A 1 90 ? 50.497 66.922 46.786 1.00 33.72 91 HIS A CA 1
ATOM 734 C C . HIS A 1 90 ? 49.809 67.689 45.638 1.00 33.94 91 HIS A C 1
ATOM 735 O O . HIS A 1 90 ? 49.182 67.082 44.764 1.00 33.51 91 HIS A O 1
ATOM 742 N N . GLU A 1 91 ? 49.993 68.996 45.626 1.00 34.63 92 GLU A N 1
ATOM 743 C CA . GLU A 1 91 ? 49.355 69.892 44.650 1.00 37.04 92 GLU A CA 1
ATOM 744 C C . GLU A 1 91 ? 49.796 69.586 43.196 1.00 37.34 92 GLU A C 1
ATOM 745 O O . GLU A 1 91 ? 49.104 69.937 42.241 1.00 37.68 92 GLU A O 1
ATOM 751 N N . LYS A 1 92 ? 50.937 68.910 43.061 1.00 37.99 93 LYS A N 1
ATOM 752 C CA . LYS A 1 92 ? 51.524 68.585 41.760 1.00 40.44 93 LYS A CA 1
ATOM 753 C C . LYS A 1 92 ? 51.380 67.098 41.405 1.00 39.95 93 LYS A C 1
ATOM 754 O O . LYS A 1 92 ? 52.062 66.576 40.523 1.00 39.81 93 LYS A O 1
ATOM 760 N N . TYR A 1 93 ? 50.474 66.435 42.089 1.00 38.50 94 TYR A N 1
ATOM 761 C CA . TYR A 1 93 ? 50.264 65.049 41.827 1.00 37.45 94 TYR A CA 1
ATOM 762 C C . TYR A 1 93 ? 49.576 64.854 40.474 1.00 37.35 94 TYR A C 1
ATOM 763 O O . TYR A 1 93 ? 48.665 65.554 40.145 1.00 35.08 94 TYR A O 1
ATOM 772 N N . SER A 1 94 ? 50.049 63.936 39.677 1.00 36.83 95 SER A N 1
ATOM 773 C CA . SER A 1 94 ? 49.422 63.697 38.403 1.00 39.50 95 SER A CA 1
ATOM 774 C C . SER A 1 94 ? 49.213 62.200 38.249 1.00 39.54 95 SER A C 1
ATOM 775 O O . SER A 1 94 ? 50.213 61.462 38.132 1.00 39.93 95 SER A O 1
ATOM 778 N N . ALA A 1 95 ? 47.964 61.744 38.201 1.00 38.69 96 ALA A N 1
ATOM 779 C CA . ALA A 1 95 ? 47.716 60.312 38.013 1.00 40.74 96 ALA A CA 1
ATOM 780 C C . ALA A 1 95 ? 48.255 59.722 36.721 1.00 42.06 96 ALA A C 1
ATOM 781 O O . ALA A 1 95 ? 48.689 58.583 36.711 1.00 43.54 96 ALA A O 1
ATOM 783 N N . SER A 1 96 ? 48.297 60.473 35.644 1.00 43.09 97 SER A N 1
ATOM 784 C CA . SER A 1 96 ? 48.757 59.828 34.400 1.00 43.95 97 SER A CA 1
ATOM 785 C C . SER A 1 96 ? 50.245 59.454 34.443 1.00 44.27 97 SER A C 1
ATOM 786 O O . SER A 1 96 ? 50.612 58.448 33.904 1.00 45.18 97 SER A O 1
ATOM 789 N N . SER A 1 97 ? 51.098 60.271 35.045 1.00 42.76 98 SER A N 1
ATOM 790 C CA . SER A 1 97 ? 52.495 59.898 35.140 1.00 41.99 98 SER A CA 1
ATOM 791 C C . SER A 1 97 ? 52.812 59.322 36.529 1.00 40.92 98 SER A C 1
ATOM 792 O O . SER A 1 97 ? 53.892 58.817 36.743 1.00 41.44 98 SER A O 1
ATOM 795 N N . GLU A 1 98 ? 51.875 59.407 37.460 1.00 39.95 99 GLU A N 1
ATOM 796 C CA . GLU A 1 98 ? 52.152 59.094 38.871 1.00 39.52 99 GLU A CA 1
ATOM 797 C C . GLU A 1 98 ? 53.239 60.033 39.393 1.00 37.70 99 GLU A C 1
ATOM 798 O O . GLU A 1 98 ? 54.020 59.644 40.214 1.00 40.50 99 GLU A O 1
ATOM 804 N N . ALA A 1 99 ? 53.316 61.268 38.903 1.00 35.99 100 ALA A N 1
ATOM 805 C CA . ALA A 1 99 ? 54.305 62.206 39.385 1.00 33.49 100 ALA A CA 1
ATOM 806 C C . ALA A 1 99 ? 53.876 62.727 40.787 1.00 32.15 100 ALA A C 1
ATOM 807 O O . ALA A 1 99 ? 52.689 62.969 41.017 1.00 31.08 100 ALA A O 1
ATOM 809 N N . ASN A 1 100 ? 54.824 62.882 41.710 1.00 30.28 101 ASN A N 1
ATOM 810 C CA . ASN A 1 100 ? 54.542 63.398 43.061 1.00 31.03 101 ASN A CA 1
ATOM 811 C C . ASN A 1 100 ? 53.406 62.592 43.734 1.00 30.31 101 ASN A C 1
ATOM 812 O O . ASN A 1 100 ? 52.451 63.158 44.251 1.00 31.18 101 ASN A O 1
ATOM 817 N N . ASP A 1 101 ? 53.538 61.270 43.710 1.00 29.61 102 ASP A N 1
ATOM 818 C CA . ASP A 1 101 ? 52.555 60.380 44.309 1.00 30.07 102 ASP A CA 1
ATOM 819 C C . ASP A 1 101 ? 52.794 60.375 45.846 1.00 28.78 102 ASP A C 1
ATOM 820 O O . ASP A 1 101 ? 53.440 59.449 46.382 1.00 28.51 102 ASP A O 1
ATOM 825 N N . ILE A 1 102 ? 52.292 61.396 46.525 1.00 28.51 103 ILE A N 1
ATOM 826 C CA . ILE A 1 102 ? 52.512 61.511 47.973 1.00 29.17 103 ILE A CA 1
ATOM 827 C C . ILE A 1 102 ? 51.416 62.327 48.597 1.00 29.81 103 ILE A C 1
ATOM 828 O O . ILE A 1 102 ? 50.910 63.254 47.964 1.00 30.33 103 ILE A O 1
ATOM 833 N N . ALA A 1 103 ? 50.957 61.885 49.773 1.00 29.72 104 ALA A N 1
ATOM 834 C CA . ALA A 1 103 ? 49.951 62.606 50.529 1.00 30.21 104 ALA A CA 1
ATOM 835 C C . ALA A 1 103 ? 50.154 62.456 52.046 1.00 30.89 104 ALA A C 1
ATOM 836 O O . ALA A 1 103 ? 50.891 61.586 52.492 1.00 30.98 104 ALA A O 1
ATOM 838 N N . LEU A 1 104 ? 49.449 63.298 52.784 1.00 29.54 105 LEU A N 1
ATOM 839 C CA . LEU A 1 104 ? 49.493 63.276 54.248 1.00 32.78 105 LEU A CA 1
ATOM 840 C C . LEU A 1 104 ? 48.081 63.075 54.721 1.00 32.04 105 LEU A C 1
ATOM 841 O O . LEU A 1 104 ? 47.140 63.573 54.104 1.00 31.58 105 LEU A O 1
ATOM 846 N N . MET A 1 105 ? 47.942 62.279 55.769 1.00 32.71 106 MET A N 1
ATOM 847 C CA . MET A 1 105 ? 46.647 62.174 56.410 1.00 33.07 106 MET A CA 1
ATOM 848 C C . MET A 1 105 ? 46.774 62.666 57.787 1.00 33.06 106 MET A C 1
ATOM 849 O O . MET A 1 105 ? 47.738 62.342 58.505 1.00 33.06 106 MET A O 1
ATOM 854 N N . LYS A 1 106 ? 45.817 63.494 58.167 1.00 33.55 107 LYS A N 1
ATOM 855 C CA . LYS A 1 106 ? 45.770 64.014 59.529 1.00 34.32 107 LYS A CA 1
ATOM 856 C C . LYS A 1 106 ? 44.901 63.023 60.325 1.00 33.83 107 LYS A C 1
ATOM 857 O O . LYS A 1 106 ? 43.785 62.704 59.916 1.00 34.40 107 LYS A O 1
ATOM 863 N N . ILE A 1 107 ? 45.375 62.525 61.462 1.00 34.02 108 ILE A N 1
ATOM 864 C CA . ILE A 1 107 ? 44.624 61.505 62.223 1.00 33.46 108 ILE A CA 1
ATOM 865 C C . ILE A 1 107 ? 43.833 62.083 63.360 1.00 35.04 108 ILE A C 1
ATOM 866 O O . ILE A 1 107 ? 44.373 62.900 64.080 1.00 35.35 108 ILE A O 1
ATOM 871 N N . THR A 1 108 ? 42.626 61.573 63.617 1.00 35.56 109 THR A N 1
ATOM 872 C CA . THR A 1 108 ? 41.882 62.064 64.791 1.00 34.33 109 THR A CA 1
ATOM 873 C C . THR A 1 108 ? 41.017 60.989 65.435 1.00 33.67 109 THR A C 1
ATOM 874 O O . THR A 1 108 ? 40.422 60.131 64.763 1.00 33.60 109 THR A O 1
ATOM 878 N N . PRO A 1 109 ? 40.958 60.986 66.746 1.00 34.68 110 PRO A N 1
ATOM 879 C CA . PRO A 1 109 ? 41.797 61.834 67.637 1.00 35.94 110 PRO A CA 1
ATOM 880 C C . PRO A 1 109 ? 43.313 61.388 67.538 1.00 36.04 110 PRO A C 1
ATOM 881 O O . PRO A 1 109 ? 43.580 60.405 66.824 1.00 36.59 110 PRO A O 1
ATOM 885 N N . PRO A 1 110 ? 44.243 62.043 68.227 1.00 36.96 111 PRO A N 1
ATOM 886 C CA . PRO A 1 110 ? 45.658 61.689 68.067 1.00 38.09 111 PRO A CA 1
ATOM 887 C C . PRO A 1 110 ? 45.927 60.271 68.531 1.00 38.87 111 PRO A C 1
ATOM 888 O O . PRO A 1 110 ? 45.358 59.789 69.501 1.00 38.66 111 PRO A O 1
ATOM 892 N N . VAL A 1 111 ? 46.812 59.603 67.814 1.00 37.56 112 VAL A N 1
ATOM 893 C CA . VAL A 1 111 ? 47.220 58.260 68.157 1.00 38.66 112 VAL A CA 1
ATOM 894 C C . VAL A 1 111 ? 48.118 58.354 69.374 1.00 36.99 112 VAL A C 1
ATOM 895 O O . VAL A 1 111 ? 48.700 59.408 69.623 1.00 37.96 112 VAL A O 1
ATOM 899 N N . THR A 1 112 ? 48.144 57.298 70.180 1.00 35.73 113 THR A N 1
ATOM 900 C CA . THR A 1 112 ? 49.129 57.222 71.299 1.00 38.62 113 THR A CA 1
ATOM 901 C C . THR A 1 112 ? 50.199 56.142 71.043 1.00 36.91 113 THR A C 1
ATOM 902 O O . THR A 1 112 ? 49.866 55.011 70.769 1.00 36.80 113 THR A O 1
ATOM 906 N N . CYS A 1 113 ? 51.468 56.501 71.133 1.00 37.80 114 CYS A N 1
ATOM 907 C CA . CYS A 1 113 ? 52.532 55.554 70.885 1.00 39.89 114 CYS A CA 1
ATOM 908 C C . CYS A 1 113 ? 52.793 54.604 72.049 1.00 40.77 114 CYS A C 1
ATOM 909 O O . CYS A 1 113 ? 52.445 54.916 73.211 1.00 40.30 114 CYS A O 1
ATOM 912 N N . GLY A 1 114 ? 53.451 53.486 71.742 1.00 40.01 115 GLY A N 1
ATOM 913 C CA . GLY A 1 114 ? 53.812 52.534 72.782 1.00 42.09 115 GLY A CA 1
ATOM 914 C C . GLY A 1 114 ? 54.566 51.363 72.218 1.00 43.15 115 GLY A C 1
ATOM 915 O O . GLY A 1 114 ? 55.271 51.499 71.191 1.00 42.68 115 GLY A O 1
ATOM 916 N N . HIS A 1 115 ? 54.362 50.192 72.830 1.00 43.32 116 HIS A N 1
ATOM 917 C CA . HIS A 1 115 ? 55.080 48.992 72.411 1.00 44.22 116 HIS A CA 1
ATOM 918 C C . HIS A 1 115 ? 54.932 48.595 70.905 1.00 43.18 116 HIS A C 1
ATOM 919 O O . HIS A 1 115 ? 55.873 48.103 70.319 1.00 42.11 116 HIS A O 1
ATOM 926 N N . PHE A 1 116 ? 53.777 48.859 70.285 1.00 41.86 117 PHE A N 1
ATOM 927 C CA . PHE A 1 116 ? 53.462 48.386 68.925 1.00 40.45 117 PHE A CA 1
ATOM 928 C C . PHE A 1 116 ? 53.183 49.472 67.877 1.00 38.21 117 PHE A C 1
ATOM 929 O O . PHE A 1 116 ? 52.869 49.198 66.640 1.00 37.26 117 PHE A O 1
ATOM 937 N N . ILE A 1 117 ? 53.361 50.699 68.342 1.00 35.63 118 ILE A N 1
ATOM 938 C CA . ILE A 1 117 ? 52.989 51.886 67.577 1.00 35.52 118 ILE A CA 1
ATOM 939 C C . ILE A 1 117 ? 54.007 52.938 67.776 1.00 35.64 118 ILE A C 1
ATOM 940 O O . ILE A 1 117 ? 54.276 53.307 68.925 1.00 34.23 118 ILE A O 1
ATOM 945 N N . GLY A 1 118 ? 54.625 53.458 66.708 1.00 33.59 119 GLY A N 1
ATOM 946 C CA . GLY A 1 118 ? 55.660 54.481 66.944 1.00 31.98 119 GLY A CA 1
ATOM 947 C C . GLY A 1 118 ? 56.062 55.121 65.613 1.00 34.31 119 GLY A C 1
ATOM 948 O O . GLY A 1 118 ? 55.765 54.583 64.553 1.00 31.73 119 GLY A O 1
ATOM 949 N N . PRO A 1 119 ? 56.659 56.305 65.661 1.00 34.58 120 PRO A N 1
ATOM 950 C CA . PRO A 1 119 ? 56.946 57.076 64.443 1.00 34.21 120 PRO A CA 1
ATOM 951 C C . PRO A 1 119 ? 58.110 56.509 63.649 1.00 33.05 120 PRO A C 1
ATOM 952 O O . PRO A 1 119 ? 59.053 55.894 64.167 1.00 31.63 120 PRO A O 1
ATOM 956 N N . GLY A 1 120 ? 58.069 56.721 62.349 1.00 32.51 121 GLY A N 1
ATOM 957 C CA . GLY A 1 120 ? 59.251 56.364 61.590 1.00 31.04 121 GLY A CA 1
ATOM 958 C C . GLY A 1 120 ? 60.157 57.573 61.545 1.00 33.00 121 GLY A C 1
ATOM 959 O O . GLY A 1 120 ? 59.911 58.615 62.141 1.00 34.96 121 GLY A O 1
ATOM 960 N N . CYS A 1 121 ? 61.317 57.401 60.916 1.00 30.82 122 CYS A N 1
ATOM 961 C CA . CYS A 1 121 ? 62.192 58.533 60.642 1.00 30.24 122 CYS A CA 1
ATOM 962 C C . CYS A 1 121 ? 62.129 58.903 59.140 1.00 30.03 122 CYS A C 1
ATOM 963 O O . CYS A 1 121 ? 61.885 58.037 58.297 1.00 29.61 122 CYS A O 1
ATOM 966 N N . LEU A 1 122 ? 62.357 60.175 58.868 1.00 30.52 123 LEU A N 1
ATOM 967 C CA . LEU A 1 122 ? 62.516 60.722 57.531 1.00 31.62 123 LEU A CA 1
ATOM 968 C C . LEU A 1 122 ? 63.984 61.030 57.333 1.00 32.28 123 LEU A C 1
ATOM 969 O O . LEU A 1 122 ? 64.781 61.089 58.312 1.00 32.15 123 LEU A O 1
ATOM 974 N N . PRO A 1 123 ? 64.391 61.106 56.059 1.00 32.76 124 PRO A N 1
ATOM 975 C CA . PRO A 1 123 ? 65.779 61.418 55.726 1.00 32.28 124 PRO A CA 1
ATOM 976 C C . PRO A 1 123 ? 66.152 62.788 56.198 1.00 32.00 124 PRO A C 1
ATOM 977 O O . PRO A 1 123 ? 65.299 63.668 56.224 1.00 31.13 124 PRO A O 1
ATOM 981 N N . GLN A 1 124 ? 67.439 62.977 56.479 1.00 33.05 125 GLN A N 1
ATOM 982 C CA . GLN A 1 124 ? 68.007 64.273 56.774 1.00 35.42 125 GLN A CA 1
ATOM 983 C C . GLN A 1 124 ? 67.932 65.192 55.574 1.00 36.17 125 GLN A C 1
ATOM 984 O O . GLN A 1 124 ? 67.876 64.730 54.456 1.00 35.53 125 GLN A O 1
ATOM 990 N N . PHE A 1 125 ? 67.831 66.496 55.802 1.00 37.21 126 PHE A N 1
ATOM 991 C CA . PHE A 1 125 ? 67.785 67.454 54.718 1.00 38.85 126 PHE A CA 1
ATOM 992 C C . PHE A 1 125 ? 69.019 67.275 53.842 1.00 39.35 126 PHE A C 1
ATOM 993 O O . PHE A 1 125 ? 68.934 67.435 52.617 1.00 39.75 126 PHE A O 1
ATOM 1001 N N . ARG A 1 126 A 70.129 66.859 54.451 1.00 39.54 126 ARG A N 1
ATOM 1002 C CA . ARG A 1 126 A 71.387 66.671 53.715 1.00 40.46 126 ARG A CA 1
ATOM 1003 C C . ARG A 1 126 A 71.546 65.297 53.004 1.00 39.74 126 ARG A C 1
ATOM 1004 O O . ARG A 1 126 A 72.517 65.081 52.278 1.00 39.28 126 ARG A O 1
ATOM 1012 N N . ALA A 1 127 B 70.623 64.363 53.236 1.00 37.27 126 ALA A N 1
ATOM 1013 C CA . ALA A 1 127 B 70.831 63.005 52.801 1.00 36.19 126 ALA A CA 1
ATOM 1014 C C . ALA A 1 127 B 71.032 62.808 51.275 1.00 35.70 126 ALA A C 1
ATOM 1015 O O . ALA A 1 127 B 71.847 61.980 50.845 1.00 35.31 126 ALA A O 1
ATOM 1017 N N . GLY A 1 128 ? 70.241 63.552 50.502 1.00 33.57 127 GLY A N 1
ATOM 1018 C CA . GLY A 1 128 ? 70.110 63.352 49.065 1.00 34.39 127 GLY A CA 1
ATOM 1019 C C . GLY A 1 128 ? 69.368 62.066 48.713 1.00 34.23 127 GLY A C 1
ATOM 1020 O O . GLY A 1 128 ? 68.937 61.338 49.595 1.00 31.71 127 GLY A O 1
ATOM 1021 N N . PRO A 1 129 ? 69.262 61.768 47.422 1.00 34.27 128 PRO A N 1
ATOM 1022 C CA . PRO A 1 129 ? 68.632 60.527 46.974 1.00 34.44 128 PRO A CA 1
ATOM 1023 C C . PRO A 1 129 ? 69.334 59.336 47.620 1.00 34.25 128 PRO A C 1
ATOM 1024 O O . PRO A 1 129 ? 70.505 59.409 47.879 1.00 34.34 128 PRO A O 1
ATOM 1028 N N . PRO A 1 130 ? 68.633 58.265 47.945 1.00 35.81 129 PRO A N 1
ATOM 1029 C CA . PRO A 1 130 ? 69.334 57.102 48.522 1.00 36.42 129 PRO A CA 1
ATOM 1030 C C . PRO A 1 130 ? 70.314 56.445 47.545 1.00 37.82 129 PRO A C 1
ATOM 1031 O O . PRO A 1 130 ? 70.071 56.398 46.355 1.00 37.70 129 PRO A O 1
ATOM 1035 N N . ARG A 1 131 ? 71.404 55.905 48.059 1.00 39.94 130 ARG A N 1
ATOM 1036 C CA . ARG A 1 131 ? 72.501 55.473 47.187 1.00 41.04 130 ARG A CA 1
ATOM 1037 C C . ARG A 1 131 ? 72.597 53.946 47.076 1.00 39.75 130 ARG A C 1
ATOM 1038 O O . ARG A 1 131 ? 71.875 53.218 47.758 1.00 37.88 130 ARG A O 1
ATOM 1046 N N . VAL A 1 132 ? 72.967 53.543 45.744 1.00 35.56 132 VAL A N 1
ATOM 1047 C CA . VAL A 1 132 ? 73.209 52.134 45.551 1.00 37.09 132 VAL A CA 1
ATOM 1048 C C . VAL A 1 132 ? 74.678 51.916 45.702 1.00 37.13 132 VAL A C 1
ATOM 1049 O O . VAL A 1 132 ? 75.467 52.850 45.534 1.00 37.01 132 VAL A O 1
ATOM 1053 N N . PRO A 1 133 ? 75.040 50.717 46.112 1.00 37.24 133 PRO A N 1
ATOM 1054 C CA . PRO A 1 133 ? 74.078 49.656 46.463 1.00 36.75 133 PRO A CA 1
ATOM 1055 C C . PRO A 1 133 ? 73.637 49.626 47.967 1.00 36.59 133 PRO A C 1
ATOM 1056 O O . PRO A 1 133 ? 74.380 49.965 48.872 1.00 35.77 133 PRO A O 1
ATOM 1060 N N . GLN A 1 134 ? 72.424 49.143 48.219 1.00 36.76 134 GLN A N 1
ATOM 1061 C CA . GLN A 1 134 ? 71.954 48.964 49.590 1.00 37.89 134 GLN A CA 1
ATOM 1062 C C . GLN A 1 134 ? 70.899 47.841 49.608 1.00 37.37 134 GLN A C 1
ATOM 1063 O O . GLN A 1 134 ? 70.276 47.561 48.591 1.00 38.15 134 GLN A O 1
ATOM 1069 N N . THR A 1 135 ? 70.722 47.208 50.758 1.00 34.93 135 THR A N 1
ATOM 1070 C CA . THR A 1 135 ? 69.636 46.281 50.919 1.00 34.78 135 THR A CA 1
ATOM 1071 C C . THR A 1 135 ? 68.712 46.980 51.883 1.00 33.91 135 THR A C 1
ATOM 1072 O O . THR A 1 135 ? 69.159 47.377 52.969 1.00 32.89 135 THR A O 1
ATOM 1076 N N . CYS A 1 136 ? 67.475 47.226 51.444 1.00 32.38 136 CYS A N 1
ATOM 1077 C CA . CYS A 1 136 ? 66.460 47.927 52.281 1.00 32.52 136 CYS A CA 1
ATOM 1078 C C . CYS A 1 136 ? 65.287 46.981 52.522 1.00 31.60 136 CYS A C 1
ATOM 1079 O O . CYS A 1 136 ? 65.392 45.864 52.170 1.00 32.10 136 CYS A O 1
ATOM 1082 N N . TRP A 1 137 ? 64.184 47.430 53.125 1.00 32.37 137 TRP A N 1
ATOM 1083 C CA . TRP A 1 137 ? 63.052 46.548 53.448 1.00 31.20 137 TRP A CA 1
ATOM 1084 C C . TRP A 1 137 ? 61.775 47.254 53.011 1.00 31.02 137 TRP A C 1
ATOM 1085 O O . TRP A 1 137 ? 61.720 48.507 53.042 1.00 29.55 137 TRP A O 1
ATOM 1096 N N . VAL A 1 138 ? 60.783 46.472 52.574 1.00 28.36 138 VAL A N 1
ATOM 1097 C CA . VAL A 1 138 ? 59.458 47.024 52.505 1.00 29.48 138 VAL A CA 1
ATOM 1098 C C . VAL A 1 138 ? 58.533 46.190 53.399 1.00 29.51 138 VAL A C 1
ATOM 1099 O O . VAL A 1 138 ? 58.842 45.032 53.756 1.00 30.59 138 VAL A O 1
ATOM 1103 N N . ALA A 1 139 ? 57.412 46.770 53.759 1.00 28.92 139 ALA A N 1
ATOM 1104 C CA . ALA A 1 139 ? 56.421 46.024 54.518 1.00 29.96 139 ALA A CA 1
ATOM 1105 C C . ALA A 1 139 ? 55.053 46.421 54.051 1.00 30.03 139 ALA A C 1
ATOM 1106 O O . ALA A 1 139 ? 54.869 47.515 53.541 1.00 30.45 139 ALA A O 1
ATOM 1108 N N . GLY A 1 140 ? 54.074 45.570 54.280 1.00 30.97 140 GLY A N 1
ATOM 1109 C CA . GLY A 1 140 ? 52.707 45.868 53.916 1.00 28.73 140 GLY A CA 1
ATOM 1110 C C . GLY A 1 140 ? 51.793 44.672 53.847 1.00 30.29 140 GLY A C 1
ATOM 1111 O O . GLY A 1 140 ? 52.222 43.480 53.889 1.00 30.29 140 GLY A O 1
ATOM 1112 N N . TRP A 1 141 ? 50.502 44.961 53.713 1.00 29.46 141 TRP A N 1
ATOM 1113 C CA . TRP A 1 141 ? 49.473 43.915 53.632 1.00 30.01 141 TRP A CA 1
ATOM 1114 C C . TRP A 1 141 ? 48.949 43.759 52.198 1.00 29.05 141 TRP A C 1
ATOM 1115 O O . TRP A 1 141 ? 47.847 43.249 51.958 1.00 28.43 141 TRP A O 1
ATOM 1126 N N . GLY A 1 142 ? 49.753 44.206 51.247 1.00 31.13 142 GLY A N 1
ATOM 1127 C CA . GLY A 1 142 ? 49.401 44.023 49.850 1.00 31.13 142 GLY A CA 1
ATOM 1128 C C . GLY A 1 142 ? 49.250 42.562 49.386 1.00 30.82 142 GLY A C 1
ATOM 1129 O O . GLY A 1 142 ? 49.582 41.604 50.092 1.00 29.69 142 GLY A O 1
ATOM 1130 N N . PHE A 1 143 ? 48.795 42.404 48.156 1.00 29.96 143 PHE A N 1
ATOM 1131 C CA . PHE A 1 143 ? 48.720 41.072 47.515 1.00 31.58 143 PHE A CA 1
ATOM 1132 C C . PHE A 1 143 ? 50.006 40.202 47.695 1.00 32.22 143 PHE A C 1
ATOM 1133 O O . PHE A 1 143 ? 51.152 40.663 47.556 1.00 30.69 143 PHE A O 1
ATOM 1141 N N . LEU A 1 144 ? 49.765 38.928 47.933 1.00 33.11 144 LEU A N 1
ATOM 1142 C CA . LEU A 1 144 ? 50.774 37.890 48.090 1.00 34.57 144 LEU A CA 1
ATOM 1143 C C . LEU A 1 144 ? 51.113 37.271 46.710 1.00 35.71 144 LEU A C 1
ATOM 1144 O O . LEU A 1 144 ? 52.131 36.620 46.562 1.00 35.02 144 LEU A O 1
ATOM 1149 N N . GLN A 1 145 ? 50.242 37.471 45.719 1.00 35.74 145 GLN A N 1
ATOM 1150 C CA . GLN A 1 145 ? 50.489 37.015 44.364 1.00 38.05 145 GLN A CA 1
ATOM 1151 C C . GLN A 1 145 ? 49.914 38.064 43.444 1.00 38.72 145 GLN A C 1
ATOM 1152 O O . GLN A 1 145 ? 48.932 38.747 43.769 1.00 36.83 145 GLN A O 1
ATOM 1158 N N . GLU A 1 146 ? 50.535 38.240 42.292 1.00 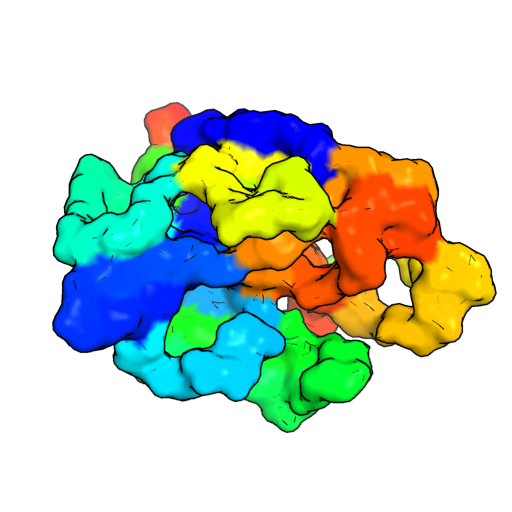39.76 146 GLU A N 1
ATOM 1159 C CA . GLU A 1 146 ? 50.047 39.250 41.382 1.00 42.36 146 GLU A CA 1
ATOM 1160 C C . GLU A 1 146 ? 48.549 39.131 41.186 1.00 44.19 146 GLU A C 1
ATOM 1161 O O . GLU A 1 146 ? 47.814 40.112 41.175 1.00 43.85 146 GLU A O 1
ATOM 1167 N N . ASN A 1 147 ? 48.081 37.907 41.077 1.00 46.73 147 ASN A N 1
ATOM 1168 C CA . ASN A 1 147 ? 46.684 37.714 40.785 1.00 51.51 147 ASN A CA 1
ATOM 1169 C C . ASN A 1 147 ? 45.822 37.460 42.007 1.00 52.29 147 ASN A C 1
ATOM 1170 O O . ASN A 1 147 ? 44.738 36.902 41.874 1.00 52.44 147 ASN A O 1
ATOM 1175 N N . ALA A 1 148 ? 46.261 37.889 43.187 1.00 52.75 148 ALA A N 1
ATOM 1176 C CA . ALA A 1 148 ? 45.517 37.503 44.378 1.00 53.42 148 ALA A CA 1
ATOM 1177 C C . ALA A 1 148 ? 44.160 38.137 44.323 1.00 54.46 148 ALA A C 1
ATOM 1178 O O . ALA A 1 148 ? 43.953 39.126 43.601 1.00 54.44 148 ALA A O 1
ATOM 1180 N N . ARG A 1 149 ? 43.233 37.563 45.088 1.00 54.65 149 ARG A N 1
ATOM 1181 C CA . ARG A 1 149 ? 41.860 38.051 45.125 1.00 54.68 149 ARG A CA 1
ATOM 1182 C C . ARG A 1 149 ? 41.659 39.034 46.255 1.00 53.90 149 ARG A C 1
ATOM 1183 O O . ARG A 1 149 ? 40.770 39.884 46.192 1.00 54.21 149 ARG A O 1
ATOM 1191 N N . ARG A 1 150 ? 42.497 38.898 47.282 1.00 53.21 150 ARG A N 1
ATOM 1192 C CA . ARG A 1 150 ? 42.483 39.740 48.486 1.00 51.51 150 ARG A CA 1
ATOM 1193 C C . ARG A 1 150 ? 43.917 40.100 49.023 1.00 48.06 150 ARG A C 1
ATOM 1194 O O . ARG A 1 150 ? 44.844 39.313 48.871 1.00 47.45 150 ARG A O 1
ATOM 1202 N N . THR A 1 151 ? 44.019 41.254 49.672 1.00 43.91 151 THR A N 1
ATOM 1203 C CA . THR A 1 151 ? 45.181 41.613 50.412 1.00 40.93 151 THR A CA 1
ATOM 1204 C C . THR A 1 151 ? 45.497 40.508 51.413 1.00 39.42 151 THR A C 1
ATOM 1205 O O . THR A 1 151 ? 44.752 39.528 51.534 1.00 37.41 151 THR A O 1
ATOM 1209 N N . SER A 1 152 ? 46.659 40.627 52.021 1.00 37.54 152 SER A N 1
ATOM 1210 C CA . SER A 1 152 ? 47.178 39.622 52.905 1.00 36.54 152 SER A CA 1
ATOM 1211 C C . SER A 1 152 ? 46.694 39.945 54.306 1.00 34.98 152 SER A C 1
ATOM 1212 O O . SER A 1 152 ? 46.770 41.045 54.715 1.00 33.70 152 SER A O 1
ATOM 1215 N N . PRO A 1 153 ? 46.148 38.979 55.030 1.00 37.00 153 PRO A N 1
ATOM 1216 C CA . PRO A 1 153 ? 45.753 39.231 56.442 1.00 35.53 153 PRO A CA 1
ATOM 1217 C C . PRO A 1 153 ? 46.950 39.517 57.313 1.00 35.85 153 PRO A C 1
ATOM 1218 O O . PRO A 1 153 ? 46.777 40.314 58.260 1.00 36.88 153 PRO A O 1
ATOM 1222 N N . MET A 1 154 ? 48.102 38.851 57.080 1.00 33.88 154 MET A N 1
ATOM 1223 C CA . MET A 1 154 ? 49.301 39.062 57.906 1.00 34.13 154 MET A CA 1
ATOM 1224 C C . MET A 1 154 ? 50.259 40.055 57.264 1.00 33.94 154 MET A C 1
ATOM 1225 O O . MET A 1 154 ? 50.521 39.980 56.027 1.00 33.47 154 MET A O 1
ATOM 1230 N N . LEU A 1 155 ? 50.756 40.980 58.068 1.00 32.01 155 LEU A N 1
ATOM 1231 C CA . LEU A 1 155 ? 51.682 41.957 57.578 1.00 33.04 155 LEU A CA 1
ATOM 1232 C C . LEU A 1 155 ? 52.916 41.206 57.006 1.00 33.20 155 LEU A C 1
ATOM 1233 O O . LEU A 1 155 ? 53.473 40.271 57.648 1.00 33.33 155 LEU A O 1
ATOM 1238 N N . GLN A 1 156 ? 53.355 41.629 55.821 1.00 31.50 156 GLN A N 1
ATOM 1239 C CA . GLN A 1 156 ? 54.514 41.016 55.199 1.00 31.36 156 GLN A CA 1
ATOM 1240 C C . GLN A 1 156 ? 55.717 41.909 55.244 1.00 31.58 156 GLN A C 1
ATOM 1241 O O . GLN A 1 156 ? 55.605 43.148 55.386 1.00 32.87 156 GLN A O 1
ATOM 1247 N N . GLU A 1 157 ? 56.887 41.313 55.119 1.00 29.95 157 GLU A N 1
ATOM 1248 C CA . GLU A 1 157 ? 58.102 42.115 55.027 1.00 30.14 157 GLU A CA 1
ATOM 1249 C C . GLU A 1 157 ? 58.995 41.465 53.992 1.00 29.34 157 GLU A C 1
ATOM 1250 O O . GLU A 1 157 ? 58.915 40.267 53.753 1.00 29.18 157 GLU A O 1
ATOM 1256 N N . ALA A 1 158 ? 59.823 42.276 53.362 1.00 29.10 158 ALA A N 1
ATOM 1257 C CA . ALA A 1 158 ? 60.839 41.716 52.474 1.00 30.05 158 ALA A CA 1
ATOM 1258 C C . ALA A 1 158 ? 61.991 42.651 52.276 1.00 29.67 158 ALA A C 1
ATOM 1259 O O . ALA A 1 158 ? 61.800 43.836 52.141 1.00 29.87 158 ALA A O 1
ATOM 1261 N N . ARG A 1 159 ? 63.171 42.070 52.167 1.00 29.79 159 ARG A N 1
ATOM 1262 C CA . ARG A 1 159 ? 64.363 42.759 51.830 1.00 30.42 159 ARG A CA 1
ATOM 1263 C C . ARG A 1 159 ? 64.272 42.985 50.316 1.00 31.15 159 ARG A C 1
ATOM 1264 O O . ARG A 1 159 ? 63.858 42.085 49.576 1.00 29.95 159 ARG A O 1
ATOM 1272 N N . VAL A 1 160 ? 64.694 44.176 49.867 1.00 30.38 160 VAL A N 1
ATOM 1273 C CA . VAL A 1 160 ? 64.741 44.491 48.441 1.00 31.06 160 VAL A CA 1
ATOM 1274 C C . VAL A 1 160 ? 65.989 45.359 48.211 1.00 31.54 160 VAL A C 1
ATOM 1275 O O . VAL A 1 160 ? 66.366 46.183 49.066 1.00 31.65 160 VAL A O 1
ATOM 1279 N N . ASP A 1 161 ? 66.661 45.172 47.078 1.00 30.48 161 ASP A N 1
ATOM 1280 C CA . ASP A 1 161 ? 67.823 45.971 46.818 1.00 30.25 161 ASP A CA 1
ATOM 1281 C C . ASP A 1 161 ? 67.415 47.289 46.141 1.00 30.03 161 ASP A C 1
ATOM 1282 O O . ASP A 1 161 ? 66.494 47.312 45.330 1.00 29.86 161 ASP A O 1
ATOM 1287 N N . LEU A 1 162 ? 68.114 48.377 46.431 1.00 28.26 162 LEU A N 1
ATOM 1288 C CA . LEU A 1 162 ? 67.847 49.580 45.720 1.00 29.17 162 LEU A CA 1
ATOM 1289 C C . LEU A 1 162 ? 68.373 49.354 44.256 1.00 31.11 162 LEU A C 1
ATOM 1290 O O . LEU A 1 162 ? 69.395 48.689 44.035 1.00 31.05 162 LEU A O 1
ATOM 1295 N N . ILE A 1 163 ? 67.657 49.904 43.297 1.00 31.55 163 ILE A N 1
ATOM 1296 C CA . ILE A 1 163 ? 68.030 49.811 41.901 1.00 31.49 163 ILE A CA 1
ATOM 1297 C C . ILE A 1 163 ? 68.321 51.256 41.493 1.00 31.84 163 ILE A C 1
ATOM 1298 O O . ILE A 1 163 ? 67.544 52.159 41.800 1.00 33.53 163 ILE A O 1
ATOM 1303 N N . ASP A 1 164 ? 69.447 51.449 40.822 1.00 31.91 164 ASP A N 1
ATOM 1304 C CA . ASP A 1 164 ? 69.850 52.766 40.314 1.00 31.41 164 ASP A CA 1
ATOM 1305 C C . ASP A 1 164 ? 68.834 53.350 39.309 1.00 31.17 164 ASP A C 1
ATOM 1306 O O . ASP A 1 164 ? 68.340 52.608 38.467 1.00 29.26 164 ASP A O 1
ATOM 1311 N N . LEU A 1 165 ? 68.471 54.622 39.440 1.00 29.41 165 LEU A N 1
ATOM 1312 C CA . LEU A 1 165 ? 67.432 55.141 38.592 1.00 31.45 165 LEU A CA 1
ATOM 1313 C C . LEU A 1 165 ? 67.742 55.001 37.095 1.00 30.69 165 LEU A C 1
ATOM 1314 O O . LEU A 1 165 ? 66.837 54.808 36.332 1.00 30.69 165 LEU A O 1
ATOM 1319 N N . GLY A 1 166 ? 69.008 55.078 36.680 1.00 32.44 166 GLY A N 1
ATOM 1320 C CA . GLY A 1 166 ? 69.317 55.014 35.234 1.00 32.43 166 GLY A CA 1
ATOM 1321 C C . GLY A 1 166 ? 68.974 53.621 34.699 1.00 33.96 166 GLY A C 1
ATOM 1322 O O . GLY A 1 166 ? 68.420 53.488 33.575 1.00 34.50 166 GLY A O 1
ATOM 1323 N N . LEU A 1 167 ? 69.259 52.583 35.503 1.00 32.46 167 LEU A N 1
ATOM 1324 C CA . LEU A 1 167 ? 68.963 51.191 35.137 1.00 33.10 167 LEU A CA 1
ATOM 1325 C C . LEU A 1 167 ? 67.416 51.006 35.147 1.00 33.04 167 LEU A C 1
ATOM 1326 O O . LEU A 1 167 ? 66.749 50.509 34.200 1.00 32.31 167 LEU A O 1
ATOM 1331 N N . CYS A 1 168 ? 66.830 51.486 36.220 1.00 31.40 168 CYS A N 1
ATOM 1332 C CA . CYS A 1 168 ? 65.388 51.417 36.340 1.00 31.22 168 CYS A CA 1
ATOM 1333 C C . CYS A 1 168 ? 64.667 52.111 35.174 1.00 30.39 168 CYS A C 1
ATOM 1334 O O . CYS A 1 168 ? 63.598 51.724 34.824 1.00 29.82 168 CYS A O 1
ATOM 1337 N N . ASN A 1 169 ? 65.224 53.203 34.662 1.00 31.00 169 ASN A N 1
ATOM 1338 C CA . ASN A 1 169 ? 64.572 53.988 33.631 1.00 31.38 169 ASN A CA 1
ATOM 1339 C C . ASN A 1 169 ? 64.972 53.539 32.217 1.00 31.79 169 ASN A C 1
ATOM 1340 O O . ASN A 1 169 ? 64.539 54.143 31.249 1.00 31.80 169 ASN A O 1
ATOM 1345 N N . SER A 1 170 ? 65.771 52.491 32.112 1.00 31.63 170 SER A N 1
ATOM 1346 C CA . SER A 1 170 ? 66.386 52.177 30.825 1.00 32.72 170 SER A CA 1
ATOM 1347 C C . SER A 1 170 ? 65.408 51.464 29.875 1.00 34.65 170 SER A C 1
ATOM 1348 O O . SER A 1 170 ? 64.259 51.127 30.222 1.00 34.78 170 SER A O 1
ATOM 1351 N N . THR A 1 171 A 65.890 51.258 28.664 1.00 34.91 170 THR A N 1
ATOM 1352 C CA . THR A 1 171 A 65.087 50.703 27.598 1.00 37.27 170 THR A CA 1
ATOM 1353 C C . THR A 1 171 A 64.342 49.397 27.889 1.00 36.69 170 THR A C 1
ATOM 1354 O O . THR A 1 171 A 63.153 49.249 27.592 1.00 37.62 170 THR A O 1
ATOM 1358 N N . ARG A 1 172 B 65.017 48.395 28.422 1.00 35.69 170 ARG A N 1
ATOM 1359 C CA . ARG A 1 172 B 64.277 47.219 28.636 1.00 36.63 170 ARG A CA 1
ATOM 1360 C C . ARG A 1 172 B 63.706 47.114 30.062 1.00 36.12 170 ARG A C 1
ATOM 1361 O O . ARG A 1 172 B 63.218 46.051 30.468 1.00 34.69 170 ARG A O 1
ATOM 1369 N N . TRP A 1 173 ? 63.724 48.237 30.776 1.00 32.43 171 TRP A N 1
ATOM 1370 C CA . TRP A 1 173 ? 63.132 48.280 32.130 1.00 33.26 171 TRP A CA 1
ATOM 1371 C C . TRP A 1 173 ? 61.909 49.217 32.030 1.00 33.26 171 TRP A C 1
ATOM 1372 O O . TRP A 1 173 ? 61.024 48.903 31.276 1.00 32.53 171 TRP A O 1
ATOM 1383 N N . TYR A 1 174 ? 61.875 50.380 32.702 1.00 31.37 172 TYR A N 1
ATOM 1384 C CA . TYR A 1 174 ? 60.660 51.154 32.643 1.00 32.08 172 TYR A CA 1
ATOM 1385 C C . TYR A 1 174 ? 60.622 52.147 31.476 1.00 30.83 172 TYR A C 1
ATOM 1386 O O . TYR A 1 174 ? 59.602 52.850 31.281 1.00 28.82 172 TYR A O 1
ATOM 1395 N N . ASN A 1 175 ? 61.780 52.225 30.813 1.00 32.25 173 ASN A N 1
ATOM 1396 C CA . ASN A 1 175 ? 62.029 52.903 29.527 1.00 34.26 173 ASN A CA 1
ATOM 1397 C C . ASN A 1 175 ? 61.482 54.299 29.426 1.00 34.71 173 ASN A C 1
ATOM 1398 O O . ASN A 1 175 ? 60.698 54.576 28.517 1.00 35.28 173 ASN A O 1
ATOM 1403 N N . GLY A 1 176 ? 61.868 55.185 30.363 1.00 32.55 174 GLY A N 1
ATOM 1404 C CA . GLY A 1 176 ? 61.462 56.568 30.335 1.00 31.35 174 GLY A CA 1
ATOM 1405 C C . GLY A 1 176 ? 60.445 57.046 31.356 1.00 32.18 174 GLY A C 1
ATOM 1406 O O . GLY A 1 176 ? 60.320 58.227 31.592 1.00 32.86 174 GLY A O 1
ATOM 1407 N N . ARG A 1 177 ? 59.762 56.144 32.031 1.00 33.30 175 ARG A N 1
ATOM 1408 C CA . ARG A 1 177 ? 58.741 56.543 33.017 1.00 35.38 175 ARG A CA 1
ATOM 1409 C C . ARG A 1 177 ? 59.172 56.811 34.468 1.00 34.58 175 ARG A C 1
ATOM 1410 O O . ARG A 1 177 ? 58.335 57.130 35.263 1.00 33.88 175 ARG A O 1
ATOM 1418 N N . ILE A 1 178 ? 60.466 56.730 34.759 1.00 33.84 176 ILE A N 1
ATOM 1419 C CA . ILE A 1 178 ? 60.976 56.978 36.074 1.00 32.86 176 ILE A CA 1
ATOM 1420 C C . ILE A 1 178 ? 61.387 58.478 36.171 1.00 33.92 176 ILE A C 1
ATOM 1421 O O . ILE A 1 178 ? 62.033 59.052 35.266 1.00 32.10 176 ILE A O 1
ATOM 1426 N N . ARG A 1 179 ? 61.001 59.092 37.281 1.00 33.12 177 ARG A N 1
ATOM 1427 C CA . ARG A 1 179 ? 61.385 60.495 37.607 1.00 32.46 177 ARG A CA 1
ATOM 1428 C C . ARG A 1 179 ? 62.467 60.564 38.679 1.00 32.08 177 ARG A C 1
ATOM 1429 O O . ARG A 1 179 ? 62.745 59.569 39.433 1.00 29.56 177 ARG A O 1
ATOM 1437 N N . SER A 1 180 ? 63.123 61.726 38.722 1.00 31.98 178 SER A N 1
ATOM 1438 C CA . SER A 1 180 ? 64.228 61.935 39.640 1.00 33.09 178 SER A CA 1
ATOM 1439 C C . SER A 1 180 ? 63.745 61.973 41.104 1.00 31.87 178 SER A C 1
ATOM 1440 O O . SER A 1 180 ? 64.572 62.062 42.020 1.00 32.92 178 SER A O 1
ATOM 1443 N N . THR A 1 181 ? 62.433 62.065 41.311 1.00 31.15 179 THR A N 1
ATOM 1444 C CA . THR A 1 181 ? 61.833 62.076 42.648 1.00 32.19 179 THR A CA 1
ATOM 1445 C C . THR A 1 181 ? 61.345 60.649 42.987 1.00 30.97 179 THR A C 1
ATOM 1446 O O . THR A 1 181 ? 60.545 60.482 43.876 1.00 30.07 179 THR A O 1
ATOM 1450 N N . ASN A 1 182 ? 61.756 59.656 42.189 1.00 30.49 180 ASN A N 1
ATOM 1451 C CA . ASN A 1 182 ? 61.457 58.268 42.443 1.00 30.59 180 ASN A CA 1
ATOM 1452 C C . ASN A 1 182 ? 62.650 57.552 43.059 1.00 28.56 180 ASN A C 1
ATOM 1453 O O . ASN A 1 182 ? 63.748 58.012 42.990 1.00 28.20 180 ASN A O 1
ATOM 1458 N N . VAL A 1 183 ? 62.397 56.382 43.616 1.00 28.37 181 VAL A N 1
ATOM 1459 C CA . VAL A 1 183 ? 63.422 55.456 43.992 1.00 26.72 181 VAL A CA 1
ATOM 1460 C C . VAL A 1 183 ? 62.896 54.162 43.463 1.00 26.42 181 VAL A C 1
ATOM 1461 O O . VAL A 1 183 ? 61.679 53.898 43.494 1.00 27.97 181 VAL A O 1
ATOM 1465 N N . CYS A 1 184 ? 63.787 53.327 42.999 1.00 25.38 182 CYS A N 1
ATOM 1466 C CA . CYS A 1 184 ? 63.365 52.012 42.622 1.00 27.05 182 CYS A CA 1
ATOM 1467 C C . CYS A 1 184 ? 64.036 50.974 43.456 1.00 26.10 182 CYS A C 1
ATOM 1468 O O . CYS A 1 184 ? 65.192 51.126 43.842 1.00 28.75 182 CYS A O 1
ATOM 1471 N N . ALA A 1 185 ? 63.344 49.872 43.680 1.00 25.33 183 ALA A N 1
ATOM 1472 C CA . ALA A 1 185 ? 63.901 48.833 44.520 1.00 28.25 183 ALA A CA 1
ATOM 1473 C C . ALA A 1 185 ? 63.348 47.469 44.116 1.00 28.44 183 ALA A C 1
ATOM 1474 O O . ALA A 1 185 ? 62.160 47.372 43.715 1.00 30.01 183 ALA A O 1
ATOM 1476 N N . GLY A 1 186 ? 64.140 46.422 44.290 1.00 27.81 184 GLY A N 1
ATOM 1477 C CA . GLY A 1 186 ? 63.631 45.068 43.970 1.00 30.75 184 GLY A CA 1
ATOM 1478 C C . GLY A 1 186 ? 64.846 44.248 43.479 1.00 31.01 184 GLY A C 1
ATOM 1479 O O . GLY A 1 186 ? 65.927 44.393 44.056 1.00 32.22 184 GLY A O 1
ATOM 1480 N N . TYR A 1 187 A 64.673 43.416 42.457 1.00 31.55 184 TYR A N 1
ATOM 1481 C CA . TYR A 1 187 A 65.739 42.555 41.910 1.00 32.04 184 TYR A CA 1
ATOM 1482 C C . TYR A 1 187 A 65.463 42.414 40.404 1.00 32.38 184 TYR A C 1
ATOM 1483 O O . TYR A 1 187 A 64.293 42.325 40.005 1.00 32.89 184 TYR A O 1
ATOM 1492 N N . PRO A 1 188 ? 66.518 42.387 39.585 1.00 33.08 185 PRO A N 1
ATOM 1493 C CA . PRO A 1 188 ? 66.402 42.285 38.121 1.00 32.97 185 PRO A CA 1
ATOM 1494 C C . PRO A 1 188 ? 65.497 41.169 37.743 1.00 33.65 185 PRO A C 1
ATOM 1495 O O . PRO A 1 188 ? 64.678 41.374 36.898 1.00 35.66 185 PRO A O 1
ATOM 1499 N N . GLU A 1 189 ? 65.590 40.009 38.382 1.00 35.58 186 GLU A N 1
ATOM 1500 C CA . GLU A 1 189 ? 64.674 38.927 38.120 1.00 35.62 186 GLU A CA 1
ATOM 1501 C C . GLU A 1 189 ? 63.323 38.956 38.823 1.00 34.19 186 GLU A C 1
ATOM 1502 O O . GLU A 1 189 ? 62.553 37.986 38.678 1.00 31.78 186 GLU A O 1
ATOM 1508 N N . GLY A 1 190 ? 63.029 39.984 39.624 1.00 32.33 187 GLY A N 1
ATOM 1509 C CA . GLY A 1 190 ? 61.756 39.982 40.336 1.00 32.66 187 GLY A CA 1
ATOM 1510 C C . GLY A 1 190 ? 61.574 38.863 41.380 1.00 32.45 187 GLY A C 1
ATOM 1511 O O . GLY A 1 190 ? 62.523 38.550 42.107 1.00 32.98 187 GLY A O 1
ATOM 1512 N N . LYS A 1 191 ? 60.360 38.339 41.497 1.00 32.17 188 LYS A N 1
ATOM 1513 C CA . LYS A 1 191 ? 60.066 37.258 42.445 1.00 34.53 188 LYS A CA 1
ATOM 1514 C C . LYS A 1 191 ? 59.867 37.868 43.818 1.00 32.43 188 LYS A C 1
ATOM 1515 O O . LYS A 1 191 ? 59.157 37.328 44.614 1.00 32.57 188 LYS A O 1
ATOM 1521 N N . ILE A 1 192 A 60.467 39.007 44.089 1.00 31.62 188 ILE A N 1
ATOM 1522 C CA . ILE A 1 192 A 60.189 39.650 45.384 1.00 31.53 188 ILE A CA 1
ATOM 1523 C C . ILE A 1 192 A 59.853 41.092 45.167 1.00 31.25 188 ILE A C 1
ATOM 1524 O O . ILE A 1 192 A 60.629 41.804 44.540 1.00 32.11 188 ILE A O 1
ATOM 1529 N N . ASP A 1 193 ? 58.738 41.560 45.702 1.00 30.23 189 ASP A N 1
ATOM 1530 C CA . ASP A 1 193 ? 58.342 42.914 45.341 1.00 32.01 189 ASP A CA 1
ATOM 1531 C C . ASP A 1 193 ? 57.100 43.366 46.088 1.00 31.09 189 ASP A C 1
ATOM 1532 O O . ASP A 1 193 ? 56.411 42.510 46.635 1.00 31.96 189 ASP A O 1
ATOM 1537 N N . THR A 1 194 ? 56.818 44.671 46.110 1.00 30.44 190 THR A N 1
ATOM 1538 C CA . THR A 1 194 ? 55.523 45.142 46.629 1.00 31.50 190 THR A CA 1
ATOM 1539 C C . THR A 1 194 ? 54.486 44.873 45.509 1.00 32.48 190 THR A C 1
ATOM 1540 O O . THR A 1 194 ? 54.874 44.586 44.330 1.00 30.94 190 THR A O 1
ATOM 1544 N N . CYS A 1 195 ? 53.197 44.953 45.868 1.00 33.22 191 CYS A N 1
ATOM 1545 C CA . CYS A 1 195 ? 52.082 44.691 44.914 1.00 31.36 191 CYS A CA 1
ATOM 1546 C C . CYS A 1 195 ? 50.885 45.575 45.338 1.00 32.13 191 CYS A C 1
ATOM 1547 O O . CYS A 1 195 ? 51.053 46.445 46.228 1.00 31.77 191 CYS A O 1
ATOM 1550 N N . GLN A 1 196 ? 49.709 45.430 44.727 1.00 31.33 192 GLN A N 1
ATOM 1551 C CA . GLN A 1 196 ? 48.512 46.207 45.134 1.00 34.03 192 GLN A CA 1
ATOM 1552 C C . GLN A 1 196 ? 48.197 46.029 46.618 1.00 32.03 192 GLN A C 1
ATOM 1553 O O . GLN A 1 196 ? 48.289 44.904 47.073 1.00 32.47 192 GLN A O 1
ATOM 1559 N N . GLY A 1 197 ? 47.848 47.100 47.347 1.00 30.48 193 GLY A N 1
ATOM 1560 C CA . GLY A 1 197 ? 47.640 47.023 48.786 1.00 30.49 193 GLY A CA 1
ATOM 1561 C C . GLY A 1 197 ? 48.842 47.464 49.605 1.00 31.81 193 GLY A C 1
ATOM 1562 O O . GLY A 1 197 ? 48.768 47.775 50.788 1.00 31.26 193 GLY A O 1
ATOM 1563 N N . ASP A 1 198 ? 50.006 47.508 48.979 1.00 30.75 194 ASP A N 1
ATOM 1564 C CA . ASP A 1 198 ? 51.185 47.988 49.706 1.00 32.34 194 ASP A CA 1
ATOM 1565 C C . ASP A 1 198 ? 51.491 49.473 49.405 1.00 31.33 194 ASP A C 1
ATOM 1566 O O . ASP A 1 198 ? 52.374 50.065 50.005 1.00 32.61 194 ASP A O 1
ATOM 1571 N N . SER A 1 199 ? 50.786 50.045 48.431 1.00 27.73 195 SER A N 1
ATOM 1572 C CA . SER A 1 199 ? 50.952 51.448 48.056 1.00 29.02 195 SER A CA 1
ATOM 1573 C C . SER A 1 199 ? 50.802 52.315 49.273 1.00 28.38 195 SER A C 1
ATOM 1574 O O . SER A 1 199 ? 49.838 52.118 50.035 1.00 26.46 195 SER A O 1
ATOM 1577 N N . GLY A 1 200 ? 51.692 53.276 49.448 1.00 28.15 196 GLY A N 1
ATOM 1578 C CA . GLY A 1 200 ? 51.519 54.184 50.544 1.00 26.86 196 GLY A CA 1
ATOM 1579 C C . GLY A 1 200 ? 52.377 53.845 51.736 1.00 26.88 196 GLY A C 1
ATOM 1580 O O . GLY A 1 200 ? 52.713 54.733 52.550 1.00 25.01 196 GLY A O 1
ATOM 1581 N N . GLY A 1 201 ? 52.745 52.575 51.771 1.00 27.35 197 GLY A N 1
ATOM 1582 C CA . GLY A 1 201 ? 53.691 52.043 52.738 1.00 27.19 197 GLY A CA 1
ATOM 1583 C C . GLY A 1 201 ? 55.171 52.369 52.499 1.00 26.91 197 GLY A C 1
ATOM 1584 O O . GLY A 1 201 ? 55.566 52.947 51.483 1.00 26.75 197 GLY A O 1
ATOM 1585 N N . PRO A 1 202 ? 56.014 52.041 53.504 1.00 26.59 198 PRO A N 1
ATOM 1586 C CA . PRO A 1 202 ? 57.408 52.449 53.465 1.00 26.07 198 PRO A CA 1
ATOM 1587 C C . PRO A 1 202 ? 58.341 51.538 52.717 1.00 25.68 198 PRO A C 1
ATOM 1588 O O . PRO A 1 202 ? 58.123 50.354 52.656 1.00 26.73 198 PRO A O 1
ATOM 1592 N N . LEU A 1 203 ? 59.399 52.159 52.223 1.00 26.70 199 LEU A N 1
ATOM 1593 C CA . LEU A 1 203 ? 60.602 51.542 51.749 1.00 27.91 199 LEU A CA 1
ATOM 1594 C C . LEU A 1 203 ? 61.599 52.115 52.744 1.00 28.23 199 LEU A C 1
ATOM 1595 O O . LEU A 1 203 ? 61.744 53.327 52.846 1.00 26.22 199 LEU A O 1
ATOM 1600 N N . MET A 1 204 ? 62.284 51.241 53.472 1.00 29.66 200 MET A N 1
ATOM 1601 C CA . MET A 1 204 ? 63.089 51.734 54.616 1.00 31.17 200 MET A CA 1
ATOM 1602 C C . MET A 1 204 ? 64.483 51.207 54.564 1.00 31.10 200 MET A C 1
ATOM 1603 O O . MET A 1 204 ? 64.658 50.015 54.329 1.00 29.19 200 MET A O 1
ATOM 1608 N N . CYS A 1 205 ? 65.473 52.081 54.757 1.00 32.63 201 CYS A N 1
ATOM 1609 C CA . CYS A 1 205 ? 66.838 51.637 54.783 1.00 33.51 201 CYS A CA 1
ATOM 1610 C C . CYS A 1 205 ? 67.446 51.993 56.194 1.00 37.51 201 CYS A C 1
ATOM 1611 O O . CYS A 1 205 ? 67.172 53.041 56.717 1.00 35.04 201 CYS A O 1
ATOM 1614 N N . LYS A 1 206 A 68.322 51.122 56.706 1.00 39.58 201 LYS A N 1
ATOM 1615 C CA . LYS A 1 206 A 68.968 51.257 58.031 1.00 42.94 201 LYS A CA 1
ATOM 1616 C C . LYS A 1 206 A 70.124 52.242 57.963 1.00 43.98 201 LYS A C 1
ATOM 1617 O O . LYS A 1 206 A 70.996 52.119 57.094 1.00 45.46 201 LYS A O 1
ATOM 1623 N N . ASP A 1 207 B 69.850 53.309 58.785 0.00 61.23 201 ASP A N 1
ATOM 1624 C CA . ASP A 1 207 B 70.699 54.486 58.684 0.00 66.04 201 ASP A CA 1
ATOM 1625 C C . ASP A 1 207 B 72.126 54.129 58.299 0.00 69.26 201 ASP A C 1
ATOM 1626 O O . ASP A 1 207 B 72.386 53.639 57.174 0.00 70.49 201 ASP A O 1
ATOM 1631 N N . SER A 1 208 ? 73.071 54.408 59.210 0.00 72.16 202 SER A N 1
ATOM 1632 C CA . SER A 1 208 ? 74.455 54.010 58.935 0.00 75.60 202 SER A CA 1
ATOM 1633 C C . SER A 1 208 ? 75.430 54.505 59.976 0.00 77.53 202 SER A C 1
ATOM 1634 O O . SER A 1 208 ? 76.225 55.449 59.739 0.00 78.00 202 SER A O 1
ATOM 1637 N N . ALA A 1 209 A 75.355 53.888 61.171 0.00 79.45 202 ALA A N 1
ATOM 1638 C CA . ALA A 1 209 A 74.371 52.821 61.358 0.00 80.89 202 ALA A CA 1
ATOM 1639 C C . ALA A 1 209 A 73.810 52.810 62.750 0.00 81.53 202 ALA A C 1
ATOM 1640 O O . ALA A 1 209 A 74.206 52.029 63.623 0.00 82.54 202 ALA A O 1
ATOM 1642 N N . GLU A 1 210 B 72.874 53.731 62.991 0.00 81.54 202 GLU A N 1
ATOM 1643 C CA . GLU A 1 210 B 72.149 53.503 64.230 0.00 80.85 202 GLU A CA 1
ATOM 1644 C C . GLU A 1 210 B 71.222 52.358 64.123 0.00 78.71 202 GLU A C 1
ATOM 1645 O O . GLU A 1 210 B 70.951 51.840 62.990 0.00 78.96 202 GLU A O 1
ATOM 1651 N N . ASN A 1 211 C 70.785 52.040 65.015 1.00 59.73 202 ASN A N 1
ATOM 1652 C CA . ASN A 1 211 C 69.782 50.969 65.028 1.00 59.65 202 ASN A CA 1
ATOM 1653 C C . ASN A 1 211 C 68.418 51.492 64.654 1.00 57.70 202 ASN A C 1
ATOM 1654 O O . ASN A 1 211 C 67.410 50.916 65.126 1.00 57.68 202 ASN A O 1
ATOM 1659 N N . SER A 1 212 D 68.355 52.556 63.839 1.00 54.45 202 SER A N 1
ATOM 1660 C CA . SER A 1 212 D 67.040 53.081 63.460 1.00 52.20 202 SER A CA 1
ATOM 1661 C C . SER A 1 212 D 66.857 53.148 61.964 1.00 49.66 202 SER A C 1
ATOM 1662 O O . SER A 1 212 D 67.745 53.578 61.275 1.00 48.10 202 SER A O 1
ATOM 1665 N N . TYR A 1 213 ? 65.704 52.741 61.473 1.00 46.03 203 TYR A N 1
ATOM 1666 C CA . TYR A 1 213 ? 65.371 52.764 60.047 1.00 42.72 203 TYR A CA 1
ATOM 1667 C C . TYR A 1 213 ? 64.815 54.114 59.558 1.00 40.44 203 TYR A C 1
ATOM 1668 O O . TYR A 1 213 ? 64.145 54.880 60.297 1.00 38.32 203 TYR A O 1
ATOM 1677 N N . VAL A 1 214 ? 65.130 54.412 58.312 1.00 36.59 204 VAL A N 1
ATOM 1678 C CA . VAL A 1 214 ? 64.657 55.616 57.691 1.00 34.56 204 VAL A CA 1
ATOM 1679 C C . VAL A 1 214 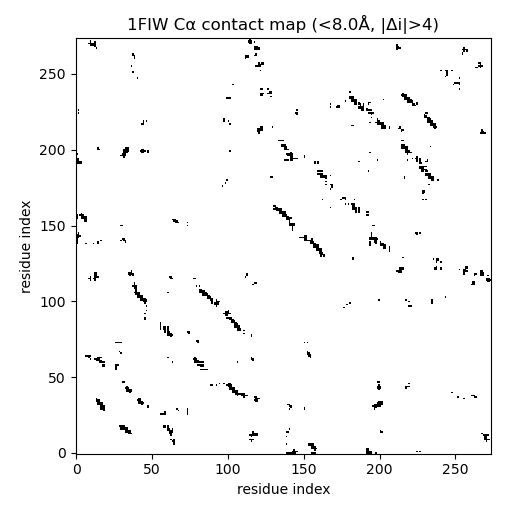? 63.680 55.300 56.565 1.00 33.96 204 VAL A C 1
ATOM 1680 O O . VAL A 1 214 ? 63.952 54.524 55.666 1.00 32.32 204 VAL A O 1
ATOM 1684 N N . VAL A 1 215 ? 62.435 55.856 56.420 1.00 29.99 209 VAL A N 1
ATOM 1685 C CA . VAL A 1 215 ? 61.490 55.707 55.344 1.00 29.80 209 VAL A CA 1
ATOM 1686 C C . VAL A 1 215 ? 62.010 56.630 54.250 1.00 28.46 209 VAL A C 1
ATOM 1687 O O . VAL A 1 215 ? 61.786 57.844 54.250 1.00 28.02 209 VAL A O 1
ATOM 1691 N N . VAL A 1 216 ? 62.738 56.016 53.339 1.00 27.41 210 VAL A N 1
ATOM 1692 C CA . VAL A 1 216 ? 63.315 56.745 52.204 1.00 28.07 210 VAL A CA 1
ATOM 1693 C C . VAL A 1 216 ? 62.408 56.645 51.028 1.00 28.01 210 VAL A C 1
ATOM 1694 O O . VAL A 1 216 ? 62.647 57.307 50.039 1.00 30.09 210 VAL A O 1
ATOM 1698 N N . GLY A 1 217 ? 61.383 55.826 51.080 1.00 28.74 211 GLY A N 1
ATOM 1699 C CA . GLY A 1 217 ? 60.489 55.723 49.935 1.00 26.98 211 GLY A CA 1
ATOM 1700 C C . GLY A 1 217 ? 59.047 55.421 50.294 1.00 27.62 211 GLY A C 1
ATOM 1701 O O . GLY A 1 217 ? 58.737 54.899 51.387 1.00 28.86 211 GLY A O 1
ATOM 1702 N N . ILE A 1 218 ? 58.155 55.773 49.375 1.00 28.26 212 ILE A N 1
ATOM 1703 C CA . ILE A 1 218 ? 56.744 55.450 49.538 1.00 28.65 212 ILE A CA 1
ATOM 1704 C C . ILE A 1 218 ? 56.250 54.604 48.358 1.00 30.20 212 ILE A C 1
ATOM 1705 O O . ILE A 1 218 ? 56.396 55.064 47.208 1.00 27.14 212 ILE A O 1
ATOM 1710 N N . THR A 1 219 ? 55.684 53.418 48.634 1.00 28.51 213 THR A N 1
ATOM 1711 C CA . THR A 1 219 ? 55.304 52.484 47.584 1.00 29.78 213 THR A CA 1
ATOM 1712 C C . THR A 1 219 ? 54.314 53.179 46.654 1.00 29.62 213 THR A C 1
ATOM 1713 O O . THR A 1 219 ? 53.252 53.631 47.086 1.00 27.83 213 THR A O 1
ATOM 1717 N N . SER A 1 220 ? 54.684 53.256 45.369 1.00 29.60 214 SER A N 1
ATOM 1718 C CA . SER A 1 220 ? 53.908 54.028 44.386 1.00 28.46 214 SER A CA 1
ATOM 1719 C C . SER A 1 220 ? 53.300 53.174 43.277 1.00 28.10 214 SER A C 1
ATOM 1720 O O . SER A 1 220 ? 52.071 53.018 43.186 1.00 27.75 214 SER A O 1
ATOM 1723 N N . TRP A 1 221 ? 54.147 52.669 42.388 1.00 28.35 215 TRP A N 1
ATOM 1724 C CA . TRP A 1 221 ? 53.615 51.832 41.306 1.00 29.65 215 TRP A CA 1
ATOM 1725 C C . TRP A 1 221 ? 54.627 50.827 40.812 1.00 29.46 215 TRP A C 1
ATOM 1726 O O . TRP A 1 221 ? 55.784 50.818 41.260 1.00 29.27 215 TRP A O 1
ATOM 1737 N N . GLY A 1 222 ? 54.128 49.935 39.932 1.00 30.72 216 GLY A N 1
ATOM 1738 C CA . GLY A 1 222 ? 54.925 48.960 39.191 1.00 31.83 216 GLY A CA 1
ATOM 1739 C C . GLY A 1 222 ? 54.103 48.413 37.994 1.00 33.87 216 GLY A C 1
ATOM 1740 O O . GLY A 1 222 ? 52.881 48.594 37.936 1.00 33.55 216 GLY A O 1
ATOM 1741 N N . VAL A 1 223 ? 54.755 47.695 37.068 1.00 33.71 217 VAL A N 1
ATOM 1742 C CA . VAL A 1 223 ? 54.020 47.027 36.013 1.00 33.02 217 VAL A CA 1
ATOM 1743 C C . VAL A 1 223 ? 53.908 45.562 36.378 1.00 31.07 217 VAL A C 1
ATOM 1744 O O . VAL A 1 223 ? 54.896 44.851 36.565 1.00 29.63 217 VAL A O 1
ATOM 1748 N N . GLY A 1 224 ? 52.571 45.092 36.647 1.00 31.75 219 GLY A N 1
ATOM 1749 C CA . GLY A 1 224 ? 52.446 43.900 37.462 1.00 31.89 219 GLY A CA 1
ATOM 1750 C C . GLY A 1 224 ? 53.102 44.002 38.834 1.00 31.48 219 GLY A C 1
ATOM 1751 O O . GLY A 1 224 ? 53.329 45.107 39.362 1.00 30.81 219 GLY A O 1
ATOM 1752 N N . CYS A 1 225 ? 53.482 42.843 39.358 1.00 30.62 220 CYS A N 1
ATOM 1753 C CA . CYS A 1 225 ? 54.160 42.791 40.630 1.00 31.85 220 CYS A CA 1
ATOM 1754 C C . CYS A 1 225 ? 55.119 41.628 40.559 1.00 32.76 220 CYS A C 1
ATOM 1755 O O . CYS A 1 225 ? 54.735 40.568 40.106 1.00 33.03 220 CYS A O 1
ATOM 1758 N N . ALA A 1 226 ? 56.319 41.773 41.087 1.00 30.26 221 ALA A N 1
ATOM 1759 C CA . ALA A 1 226 ? 57.385 40.768 41.030 1.00 30.66 221 ALA A CA 1
ATOM 1760 C C . ALA A 1 226 ? 57.865 40.334 39.625 1.00 32.78 221 ALA A C 1
ATOM 1761 O O . ALA A 1 226 ? 58.486 39.281 39.469 1.00 32.15 221 ALA A O 1
ATOM 1763 N N . ARG A 1 227 A 57.580 41.139 38.606 1.00 33.75 221 ARG A N 1
ATOM 1764 C CA . ARG A 1 227 A 58.138 40.796 37.273 1.00 34.67 221 ARG A CA 1
ATOM 1765 C C . ARG A 1 227 A 59.575 41.235 37.073 1.00 34.07 221 ARG A C 1
ATOM 1766 O O . ARG A 1 227 A 60.026 42.279 37.625 1.00 33.89 221 ARG A O 1
ATOM 1774 N N . ALA A 1 228 ? 60.297 40.426 36.278 1.00 32.34 222 ALA A N 1
ATOM 1775 C CA . ALA A 1 228 ? 61.685 40.707 35.943 1.00 32.63 222 ALA A CA 1
ATOM 1776 C C . ALA A 1 228 ? 61.777 42.077 35.256 1.00 32.44 222 ALA A C 1
ATOM 1777 O O . ALA A 1 228 ? 60.969 42.401 34.372 1.00 30.69 222 ALA A O 1
ATOM 1779 N N . LYS A 1 229 ? 62.763 42.847 35.656 1.00 31.69 223 LYS A N 1
ATOM 1780 C CA . LYS A 1 229 ? 62.970 44.202 35.128 1.00 32.92 223 LYS A CA 1
ATOM 1781 C C . LYS A 1 229 ? 61.761 45.115 35.261 1.00 31.95 223 LYS A C 1
ATOM 1782 O O . LYS A 1 229 ? 61.676 46.109 34.555 1.00 32.48 223 LYS A O 1
ATOM 1788 N N . ARG A 1 230 ? 60.824 44.791 36.167 1.00 31.08 224 ARG A N 1
ATOM 1789 C CA . ARG A 1 230 ? 59.718 45.717 36.487 1.00 30.30 224 ARG A CA 1
ATOM 1790 C C . ARG A 1 230 ? 59.652 45.788 38.025 1.00 29.97 224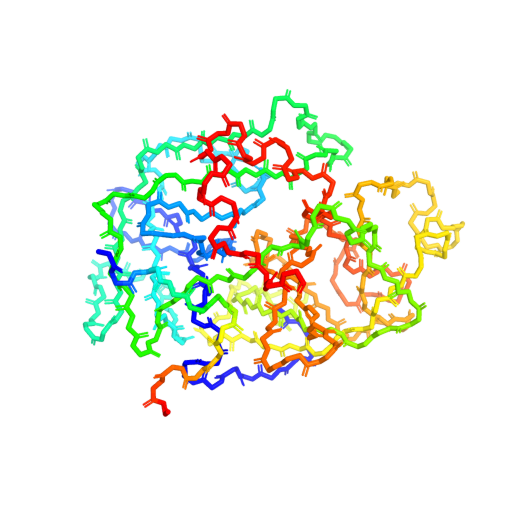 ARG A C 1
ATOM 1791 O O . ARG A 1 230 ? 58.752 45.236 38.651 1.00 29.06 224 ARG A O 1
ATOM 1799 N N . PRO A 1 231 ? 60.634 46.416 38.613 1.00 30.03 225 PRO A N 1
ATOM 1800 C CA . PRO A 1 231 ? 60.690 46.516 40.065 1.00 30.82 225 PRO A CA 1
ATOM 1801 C C . PRO A 1 231 ? 59.720 47.518 40.640 1.00 30.02 225 PRO A C 1
ATOM 1802 O O . PRO A 1 231 ? 58.983 48.148 39.904 1.00 28.24 225 PRO A O 1
ATOM 1806 N N . GLY A 1 232 ? 59.678 47.618 41.961 1.00 29.96 226 GLY A N 1
ATOM 1807 C CA . GLY A 1 232 ? 58.814 48.591 42.591 1.00 28.48 226 GLY A CA 1
ATOM 1808 C C . GLY A 1 232 ? 59.368 49.996 42.373 1.00 28.45 226 GLY A C 1
ATOM 1809 O O . GLY A 1 232 ? 60.589 50.259 42.480 1.00 28.76 226 GLY A O 1
ATOM 1810 N N . VAL A 1 233 ? 58.464 50.904 42.027 1.00 26.98 227 VAL A N 1
ATOM 1811 C CA . VAL A 1 233 ? 58.808 52.313 41.850 1.00 27.51 227 VAL A CA 1
ATOM 1812 C C . VAL A 1 233 ? 58.181 52.990 43.057 1.00 29.41 227 VAL A C 1
ATOM 1813 O O . VAL A 1 233 ? 56.977 52.839 43.319 1.00 31.40 227 VAL A O 1
ATOM 1817 N N . TYR A 1 234 ? 58.997 53.734 43.777 1.00 30.41 228 TYR A N 1
ATOM 1818 C CA . TYR A 1 234 ? 58.632 54.423 45.015 1.00 30.84 228 TYR A CA 1
ATOM 1819 C C . TYR A 1 234 ? 58.815 55.930 44.884 1.00 31.04 228 TYR A C 1
ATOM 1820 O O . TYR A 1 234 ? 59.591 56.384 44.075 1.00 31.96 228 TYR A O 1
ATOM 1829 N N . THR A 1 235 ? 58.121 56.697 45.707 1.00 30.28 229 THR A N 1
ATOM 1830 C CA . THR A 1 235 ? 58.330 58.135 45.789 1.00 29.73 229 THR A CA 1
ATOM 1831 C C . THR A 1 235 ? 59.450 58.370 46.808 1.00 30.59 229 THR A C 1
ATOM 1832 O O . THR A 1 235 ? 59.374 57.847 47.894 1.00 28.61 229 THR A O 1
ATOM 1836 N N . SER A 1 236 ? 60.484 59.134 46.433 1.00 30.92 230 SER A N 1
ATOM 1837 C CA . SER A 1 236 ? 61.607 59.488 47.340 1.00 29.99 230 SER A CA 1
ATOM 1838 C C . SER A 1 236 ? 61.134 60.493 48.373 1.00 30.63 230 SER A C 1
ATOM 1839 O O . SER A 1 236 ? 60.696 61.545 47.997 1.00 31.53 230 SER A O 1
ATOM 1842 N N . THR A 1 237 ? 61.050 60.107 49.642 1.00 29.09 231 THR A N 1
ATOM 1843 C CA . THR A 1 237 ? 60.643 61.038 50.719 1.00 29.68 231 THR A CA 1
ATOM 1844 C C . THR A 1 237 ? 61.513 62.282 50.823 1.00 29.39 231 THR A C 1
ATOM 1845 O O . THR A 1 237 ? 61.000 63.367 50.995 1.00 29.40 231 THR A O 1
ATOM 1849 N N . TRP A 1 238 ? 62.825 62.111 50.683 1.00 29.44 232 TRP A N 1
ATOM 1850 C CA . TRP A 1 238 ? 63.826 63.184 50.733 1.00 31.39 232 TRP A CA 1
ATOM 1851 C C . TRP A 1 238 ? 63.496 64.353 49.794 1.00 33.04 232 TRP A C 1
ATOM 1852 O O . TRP A 1 238 ? 63.588 65.512 50.173 1.00 32.54 232 TRP A O 1
ATOM 1863 N N . SER A 1 239 ? 62.895 63.990 48.647 1.00 31.98 233 SER A N 1
ATOM 1864 C CA . SER A 1 239 ? 62.496 64.969 47.631 1.00 34.04 233 SER A CA 1
ATOM 1865 C C . SER A 1 239 ? 61.354 65.838 48.125 1.00 34.18 233 SER A C 1
ATOM 1866 O O . SER A 1 239 ? 61.045 66.814 47.488 1.00 32.58 233 SER A O 1
ATOM 1869 N N . TYR A 1 240 ? 60.639 65.428 49.176 1.00 33.48 234 TYR A N 1
ATOM 1870 C CA . TYR A 1 240 ? 59.484 66.206 49.639 1.00 32.22 234 TYR A CA 1
ATOM 1871 C C . TYR A 1 240 ? 59.569 66.718 51.092 1.00 32.51 234 TYR A C 1
ATOM 1872 O O . TYR A 1 240 ? 58.550 67.073 51.665 1.00 31.15 234 TYR A O 1
ATOM 1881 N N . LEU A 1 241 ? 60.757 66.729 51.679 1.00 33.65 235 LEU A N 1
ATOM 1882 C CA . LEU A 1 241 ? 60.888 67.153 53.073 1.00 34.35 235 LEU A CA 1
ATOM 1883 C C . LEU A 1 241 ? 60.345 68.566 53.231 1.00 35.83 235 LEU A C 1
ATOM 1884 O O . LEU A 1 241 ? 59.587 68.819 54.158 1.00 36.70 235 LEU A O 1
ATOM 1889 N N . ASN A 1 242 ? 60.668 69.477 52.306 1.00 35.05 236 ASN A N 1
ATOM 1890 C CA . ASN A 1 242 ? 60.183 70.826 52.449 1.00 35.53 236 ASN A CA 1
ATOM 1891 C C . ASN A 1 242 ? 58.719 70.833 52.335 1.00 35.41 236 ASN A C 1
ATOM 1892 O O . ASN A 1 242 ? 58.042 71.485 53.141 1.00 35.72 236 ASN A O 1
ATOM 1897 N N . TRP A 1 243 ? 58.189 70.083 51.372 1.00 34.88 237 TRP A N 1
ATOM 1898 C CA . TRP A 1 243 ? 56.728 69.97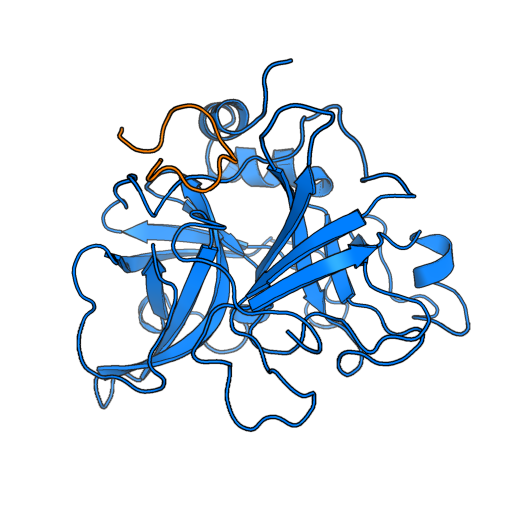1 51.246 1.00 34.44 237 TRP A CA 1
ATOM 1899 C C . TRP A 1 243 ? 56.126 69.416 52.566 1.00 34.23 237 TRP A C 1
ATOM 1900 O O . TRP A 1 243 ? 55.203 69.972 53.087 1.00 34.41 237 TRP A O 1
ATOM 1911 N N . ILE A 1 244 ? 56.672 68.332 53.107 1.00 34.40 238 ILE A N 1
ATOM 1912 C CA . ILE A 1 244 ? 56.088 67.777 54.315 1.00 35.48 238 ILE A CA 1
ATOM 1913 C C . ILE A 1 244 ? 56.126 68.832 55.461 1.00 37.71 238 ILE A C 1
ATOM 1914 O O . ILE A 1 244 ? 55.108 69.048 56.128 1.00 38.12 238 ILE A O 1
ATOM 1919 N N . ALA A 1 245 ? 57.267 69.523 55.588 1.00 37.31 239 ALA A N 1
ATOM 1920 C CA . ALA A 1 245 ? 57.466 70.504 56.658 1.00 38.56 239 ALA A CA 1
ATOM 1921 C C . ALA A 1 245 ? 56.453 71.623 56.545 1.00 38.43 239 ALA A C 1
ATOM 1922 O O . ALA A 1 245 ? 55.969 72.106 57.573 1.00 37.93 239 ALA A O 1
ATOM 1924 N N . SER A 1 246 ? 56.119 71.985 55.294 1.00 37.85 240 SER A N 1
ATOM 1925 C CA . SER A 1 246 ? 55.129 73.002 54.997 1.00 39.31 240 SER A CA 1
ATOM 1926 C C . SER A 1 246 ? 53.708 72.618 55.412 1.00 40.95 240 SER A C 1
ATOM 1927 O O . SER A 1 246 ? 52.848 73.501 55.558 1.00 42.03 240 SER A O 1
ATOM 1930 N N . LYS A 1 247 ? 53.424 71.324 55.593 1.00 40.03 241 LYS A N 1
ATOM 1931 C CA . LYS A 1 247 ? 52.084 70.931 56.011 1.00 39.23 241 LYS A CA 1
ATOM 1932 C C . LYS A 1 247 ? 52.067 70.659 57.514 1.00 40.56 241 LYS A C 1
ATOM 1933 O O . LYS A 1 247 ? 51.092 70.963 58.198 1.00 40.65 241 LYS A O 1
ATOM 1939 N N . ILE A 1 248 ? 53.148 70.103 58.029 1.00 40.45 242 ILE A N 1
ATOM 1940 C CA . ILE A 1 248 ? 53.175 69.744 59.443 1.00 42.53 242 ILE A CA 1
ATOM 1941 C C . ILE A 1 248 ? 54.126 70.577 60.378 1.00 42.49 242 ILE A C 1
ATOM 1942 O O . ILE A 1 248 ? 54.014 70.463 61.601 1.00 42.51 242 ILE A O 1
ATOM 1947 N N . GLY A 1 249 ? 55.041 71.384 59.833 1.00 43.59 243 GLY A N 1
ATOM 1948 C CA . GLY A 1 249 ? 55.933 72.181 60.662 1.00 44.27 243 GLY A CA 1
ATOM 1949 C C . GLY A 1 249 ? 57.342 71.610 60.721 1.00 44.45 243 GLY A C 1
ATOM 1950 O O . GLY A 1 249 ? 57.504 70.415 60.931 1.00 45.13 243 GLY A O 1
ATOM 1951 N N . SER A 1 250 ? 58.348 72.458 60.539 1.00 45.35 244 SER A N 1
ATOM 1952 C CA . SER A 1 250 ? 59.720 71.998 60.547 1.00 45.78 244 SER A CA 1
ATOM 1953 C C . SER A 1 250 ? 59.990 71.275 61.841 1.00 44.98 244 SER A C 1
ATOM 1954 O O . SER A 1 250 ? 60.668 70.258 61.861 1.00 44.01 244 SER A O 1
ATOM 1957 N N . THR A 1 251 ? 59.389 71.767 62.918 1.00 44.18 245 THR A N 1
ATOM 1958 C CA . THR A 1 251 ? 59.666 71.175 64.211 1.00 44.28 245 THR A CA 1
ATOM 1959 C C . THR A 1 251 ? 59.242 69.714 64.202 1.00 43.68 245 THR A C 1
ATOM 1960 O O . THR A 1 251 ? 59.979 68.861 64.676 1.00 44.12 245 THR A O 1
ATOM 1964 N N . ALA A 1 252 ? 58.061 69.399 63.662 1.00 41.80 246 ALA A N 1
ATOM 1965 C CA . ALA A 1 252 ? 57.639 67.998 63.613 1.00 40.03 246 ALA A CA 1
ATOM 1966 C C . ALA A 1 252 ? 58.598 67.185 62.715 1.00 39.27 246 ALA A C 1
ATOM 1967 O O . ALA A 1 252 ? 58.994 66.055 63.041 1.00 37.30 246 ALA A O 1
ATOM 1969 N N . VAL A 1 253 ? 59.002 67.752 61.579 1.00 38.63 247 VAL A N 1
ATOM 1970 C CA . VAL A 1 253 ? 60.101 67.112 60.773 1.00 39.12 247 VAL A CA 1
ATOM 1971 C C . VAL A 1 253 ? 61.384 66.890 61.545 1.00 39.90 247 VAL A C 1
ATOM 1972 O O . VAL A 1 253 ? 61.861 65.758 61.649 1.00 38.99 247 VAL A O 1
ATOM 1976 N N . HIS A 1 254 ? 61.973 67.938 62.105 1.00 40.31 248 HIS A N 1
ATOM 1977 C CA . HIS A 1 254 ? 63.199 67.713 62.845 1.00 40.46 248 HIS A CA 1
ATOM 1978 C C . HIS A 1 254 ? 63.034 66.601 63.863 1.00 39.30 248 HIS A C 1
ATOM 1979 O O . HIS A 1 254 ? 63.974 65.861 64.104 1.00 39.50 248 HIS A O 1
ATOM 1986 N N . MET A 1 255 ? 61.863 66.478 64.481 1.00 38.19 249 MET A N 1
ATOM 1987 C CA . MET A 1 255 ? 61.686 65.489 65.574 1.00 38.35 249 MET A CA 1
ATOM 1988 C C . MET A 1 255 ? 61.814 64.037 65.041 1.00 39.68 249 MET A C 1
ATOM 1989 O O . MET A 1 255 ? 62.041 63.069 65.794 1.00 38.13 249 MET A O 1
ATOM 1994 N N . ILE A 1 256 ? 61.630 63.852 63.741 1.00 38.23 250 ILE A N 1
ATOM 1995 C CA . ILE A 1 256 ? 61.741 62.470 63.329 1.00 40.30 250 ILE A CA 1
ATOM 1996 C C . ILE A 1 256 ? 62.930 62.286 62.391 1.00 41.40 250 ILE A C 1
ATOM 1997 O O . ILE A 1 256 ? 62.934 61.392 61.557 1.00 40.35 250 ILE A O 1
ATOM 2002 N N . GLN A 1 257 ? 63.960 63.122 62.544 1.00 41.86 251 GLN A N 1
ATOM 2003 C CA . GLN A 1 257 ? 65.141 62.991 61.736 1.00 42.91 251 GLN A CA 1
ATOM 2004 C C . GLN A 1 257 ? 66.213 62.619 62.741 1.00 45.37 251 GLN A C 1
ATOM 2005 O O . GLN A 1 257 ? 66.189 63.125 63.870 1.00 44.92 251 GLN A O 1
ATOM 2011 N N . LEU A 1 258 ? 67.132 61.735 62.353 1.00 47.24 252 LEU A N 1
ATOM 2012 C CA . LEU A 1 258 ? 68.118 61.251 63.293 1.00 49.79 252 LEU A CA 1
ATOM 2013 C C . LEU A 1 258 ? 69.147 62.335 63.557 1.00 52.36 252 LEU A C 1
ATOM 2014 O O . LEU A 1 258 ? 69.355 63.209 62.716 1.00 52.10 252 LEU A O 1
ATOM 2019 N N . PRO A 1 259 ? 69.748 62.311 64.740 1.00 54.97 253 PRO A N 1
ATOM 2020 C CA . PRO A 1 259 ? 70.686 63.345 65.154 1.00 57.39 253 PRO A CA 1
ATOM 2021 C C . PRO A 1 259 ? 71.728 63.655 64.099 1.00 60.72 253 PRO A C 1
ATOM 2022 O O . PRO A 1 259 ? 72.314 62.756 63.455 1.00 60.61 253 PRO A O 1
ATOM 2026 N N . THR A 1 260 ? 71.962 64.951 63.920 1.00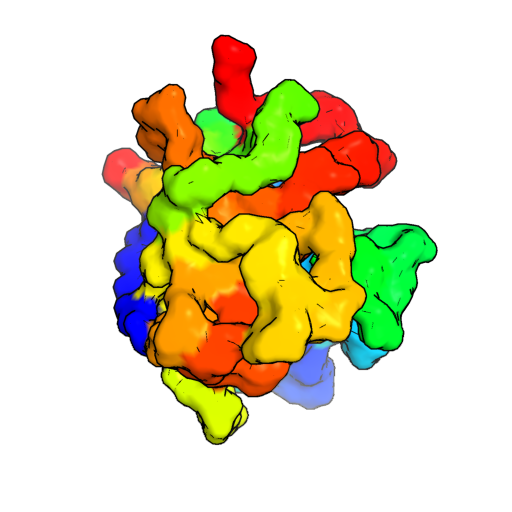 64.21 254 THR A N 1
ATOM 2027 C CA . THR A 1 260 ? 72.978 65.390 62.985 1.00 68.11 254 THR A CA 1
ATOM 2028 C C . THR A 1 260 ? 74.229 64.535 63.172 1.00 68.86 254 THR A C 1
ATOM 2029 O O . THR A 1 260 ? 74.716 64.283 64.285 1.00 70.54 254 THR A O 1
ATOM 2033 N N . THR B 2 3 ? 51.867 63.139 74.141 1.00 64.00 3 THR L N 1
ATOM 2034 C CA . THR B 2 3 ? 53.302 63.333 73.722 1.00 63.73 3 THR L CA 1
ATOM 2035 C C . THR B 2 3 ? 54.084 61.986 73.714 1.00 62.17 3 THR L C 1
ATOM 2036 O O . THR B 2 3 ? 55.330 61.948 73.629 1.00 62.15 3 THR L O 1
ATOM 2040 N N . THR B 2 4 ? 53.334 60.883 73.741 1.00 59.55 4 THR L N 1
ATOM 2041 C CA . THR B 2 4 ? 53.935 59.554 73.711 1.00 57.63 4 THR L CA 1
ATOM 2042 C C . THR B 2 4 ? 54.717 59.284 72.424 1.00 56.75 4 THR L C 1
ATOM 2043 O O . THR B 2 4 ? 55.599 58.462 72.435 1.00 55.20 4 THR L O 1
ATOM 2047 N N . CYS B 2 5 ? 54.395 60.010 71.344 1.00 55.49 5 CYS L N 1
ATOM 2048 C CA . CYS B 2 5 ? 55.011 59.794 70.037 1.00 54.46 5 CYS L CA 1
ATOM 2049 C C . CYS B 2 5 ? 56.293 60.592 69.704 1.00 56.52 5 CYS L C 1
ATOM 2050 O O . CYS B 2 5 ? 56.734 60.613 68.557 1.00 57.45 5 CYS L O 1
ATOM 2053 N N . ASP B 2 6 ? 56.818 61.304 70.698 1.00 58.54 6 ASP L N 1
ATOM 2054 C CA . ASP B 2 6 ? 58.046 62.071 70.583 1.00 60.38 6 ASP L CA 1
ATOM 2055 C C . ASP B 2 6 ? 59.097 61.150 71.124 1.00 60.59 6 ASP L C 1
ATOM 2056 O O . ASP B 2 6 ? 58.791 60.156 71.823 1.00 61.77 6 ASP L O 1
ATOM 2061 N N . GLY B 2 7 ? 60.341 61.443 70.797 1.00 59.82 7 GLY L N 1
ATOM 2062 C CA . GLY B 2 7 ? 61.397 60.518 71.146 1.00 57.74 7 GLY L CA 1
ATOM 2063 C C . GLY B 2 7 ? 62.108 60.015 69.908 1.00 55.52 7 GLY L C 1
ATOM 2064 O O . GLY B 2 7 ? 62.005 60.561 68.815 1.00 57.45 7 GLY L O 1
ATOM 2065 N N . PRO B 2 8 ? 62.875 58.959 70.109 1.00 53.01 8 PRO L N 1
ATOM 2066 C CA . PRO B 2 8 ? 63.702 58.335 69.052 1.00 49.71 8 PRO L CA 1
ATOM 2067 C C . PRO B 2 8 ? 62.850 57.688 67.939 1.00 46.33 8 PRO L C 1
ATOM 2068 O O . PRO B 2 8 ? 62.139 56.721 68.199 1.00 45.69 8 PRO L O 1
ATOM 2072 N N . CYS B 2 9 ? 62.947 58.233 66.724 1.00 44.29 9 CYS L N 1
ATOM 2073 C CA . CYS B 2 9 ? 62.191 57.728 65.565 1.00 41.01 9 CYS L CA 1
ATOM 2074 C C . CYS B 2 9 ? 62.784 56.429 65.045 1.00 40.75 9 CYS L C 1
ATOM 2075 O O . CYS B 2 9 ? 63.953 56.123 65.292 1.00 40.04 9 CYS L O 1
ATOM 2078 N N . GLY B 2 10 ? 61.981 55.685 64.283 1.00 41.91 10 GLY L N 1
ATOM 2079 C CA . GLY B 2 10 ? 62.469 54.565 63.495 1.00 41.36 10 GLY L CA 1
ATOM 2080 C C . GLY B 2 10 ? 62.912 53.354 64.283 1.00 43.09 10 GLY L C 1
ATOM 2081 O O . GLY B 2 10 ? 63.677 52.510 63.763 1.00 43.12 10 GLY L O 1
ATOM 2082 N N . VAL B 2 11 ? 62.438 53.237 65.520 1.00 42.41 11 VAL L N 1
ATOM 2083 C CA . VAL B 2 11 ? 62.861 52.108 66.323 1.00 43.96 11 VAL L CA 1
ATOM 2084 C C . VAL B 2 11 ? 61.847 50.976 66.270 1.00 42.64 11 VAL L C 1
ATOM 2085 O O . VAL B 2 11 ? 60.649 51.203 66.371 1.00 40.83 11 VAL L O 1
ATOM 2089 N N . ARG B 2 12 ? 62.361 49.780 66.007 1.00 41.71 12 ARG L N 1
ATOM 2090 C CA . ARG B 2 12 ? 61.565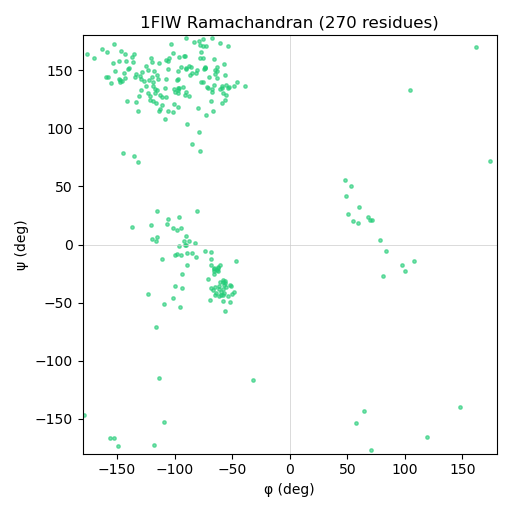 48.605 65.909 1.00 42.91 12 ARG L CA 1
ATOM 2091 C C . ARG B 2 12 ? 61.471 47.895 67.261 1.00 42.75 12 ARG L C 1
ATOM 2092 O O . ARG B 2 12 ? 62.264 48.147 68.169 1.00 43.34 12 ARG L O 1
ATOM 2100 N N . PHE B 2 13 ? 60.482 47.015 67.370 1.00 43.94 13 PHE L N 1
ATOM 2101 C CA . PHE B 2 13 ? 60.292 46.193 68.553 1.00 46.04 13 PHE L CA 1
ATOM 2102 C C . PHE B 2 13 ? 60.339 46.968 69.866 1.00 47.76 13 PHE L C 1
ATOM 2103 O O . PHE B 2 13 ? 61.028 46.501 70.811 1.00 48.71 13 PHE L O 1
ATOM 2111 N N . ARG B 2 14 ? 59.717 48.147 69.901 1.00 48.97 14 ARG L N 1
ATOM 2112 C CA . ARG B 2 14 ? 59.590 48.996 71.122 1.00 51.90 14 ARG L CA 1
ATOM 2113 C C . ARG B 2 14 ? 59.144 48.228 72.372 1.00 53.50 14 ARG L C 1
ATOM 2114 O O . ARG B 2 14 ? 59.214 48.732 73.465 1.00 53.87 14 ARG L O 1
ATOM 2122 N N . GLN B 2 15 ? 58.659 47.016 72.163 1.00 56.97 15 GLN L N 1
ATOM 2123 C CA . GLN B 2 15 ? 58.115 46.108 73.197 1.00 60.65 15 GLN L CA 1
ATOM 2124 C C . GLN B 2 15 ? 59.214 45.564 74.099 1.00 61.96 15 GLN L C 1
ATOM 2125 O O . GLN B 2 15 ? 58.977 45.250 75.282 1.00 62.96 15 GLN L O 1
ATOM 2131 N N . ASN B 2 16 ? 60.407 45.440 73.522 1.00 63.63 16 ASN L N 1
ATOM 2132 C CA . ASN B 2 16 ? 61.582 44.948 74.233 1.00 64.92 16 ASN L CA 1
ATOM 2133 C C . ASN B 2 16 ? 62.585 46.074 74.520 1.00 65.63 16 ASN L C 1
ATOM 2134 O O . ASN B 2 16 ? 62.192 47.217 74.809 1.00 66.89 16 ASN L O 1
#

CATH classification: 2.40.10.10 (+1 more: 2.40.10.10)

Nearest PDB structures (foldseek):
  1fiw-assembly1_A  TM=1.004E+00  e=1.862E-55  Ovis aries
  1fiz-assembly1_A  TM=9.907E-01  e=3.691E-43  Sus scrofa
  4h42-assembly1_U  TM=9.320E-01  e=3.381E-23  Homo sapiens
  3pb1-assembly1_E  TM=9.249E-01  e=6.190E-23  Homo sapiens
  5lhq-assembly1_A  TM=9.113E-01  e=6.626E-21  Mus musculus

Foldseek 3Di:
DAQFAFDDQQRQQQKKFKWFADVVQQWTAGFEIWGALFQWKIKFFQVSCPPPVDQVRIKIKGSDFFDDGGDNDDDDPPIDIWTWPDKAQPPPQDVVLRPRGMIMTTTPPTHDDDRRHDGAFAEDLPCAQDDPWAWWKWKFQADHALPDPGTHRGITMHIKTKDDVPLCCPDVAVVHSADPQKTWIHAQAFSDAGYGSHGTTFTWGADVDDPHIHRQWGFGDWDGHRHHSTHTITGGRSVCLVVVCVVVNVVSNVVRYDDD/DVPDDDPDDPPPVD

B-factor: mean 39.97, std 11.7, range [24.08, 90.62]